Protein AF-A0A534U8S4-F1 (afdb_monomer_lite)

Sequence (317 aa):
MPSNIFTSRLIKSGLAASVFLLASGASFAQQVNLTAAQTSVTLPDGSTVPMWGYSCSAAAVAPAACAALNPNAPAGTWSPVVITVPAGALTISLQNSLPPSVPETSLVIVGQLGAGLGTTAHYVPSPTHATQFATWPIAGDSTGPTNSPPPQGNRVQSFATPVAVGAMGTLTWSNLKPGTYLIESGTHPSIQGPMGLYGILVVTTAPTSGTAGCAYPGATAGTCAVSYNAEIPLLLSEIDPVQNDAVSAAVNAAYFSETLVWSGQPGGCGNPSYVVSASTPACYPPAVNYTPLYYLVNGVAFNNKSSAISASYSLFA

pLDDT: mean 84.09, std 17.05, range [30.72, 98.31]

Secondary structure (DSSP, 8-state):
-----SHHHHHHHHHHHHHHHS-------EEEEEEEEEEEEE-TTS-EEEEEEEEE-S--BTT-EEEES-TTSPTTS---EEEEE-SEEEEEEEEEES-TTS-EE--EETT---TTTTTS-EEEPPP--PPEE-SS--SS-TT--EE-PPPPPPEEEESS--EETT-EEEEEEEEEPSEEEEEE-SBSHHHHHHHT-EEEEEESB--BTTB-EEEEE-SSTT-EEEEES------EEEE-HHHHHHHHHHHHSTT--TTSPP---TTSTT-TT---BTTB---PPPGGG----EEEETTEE--TT-GGGGTS--S--

Structure (mmCIF, N/CA/C/O backbone):
data_AF-A0A534U8S4-F1
#
_entry.id   AF-A0A534U8S4-F1
#
loop_
_atom_site.group_PDB
_atom_site.id
_atom_site.type_symbol
_atom_site.label_atom_id
_atom_site.label_alt_id
_atom_site.label_comp_id
_atom_site.label_asym_id
_atom_site.label_entity_id
_atom_site.label_seq_id
_atom_site.pdbx_PDB_ins_code
_atom_site.Cartn_x
_atom_site.Cartn_y
_atom_site.Cartn_z
_atom_site.occupancy
_atom_site.B_iso_or_equiv
_atom_site.auth_seq_id
_atom_site.auth_comp_id
_atom_site.auth_asym_id
_atom_site.auth_atom_id
_atom_site.pdbx_PDB_model_num
ATOM 1 N N . MET A 1 1 ? -69.921 27.484 33.774 1.00 34.66 1 MET A N 1
ATOM 2 C CA . MET A 1 1 ? -69.302 27.959 32.515 1.00 34.66 1 MET A CA 1
ATOM 3 C C . MET A 1 1 ? -67.800 27.721 32.612 1.00 34.66 1 MET A C 1
ATOM 5 O O . MET A 1 1 ? -67.271 27.891 33.705 1.00 34.66 1 MET A O 1
ATOM 9 N N . PRO A 1 2 ? -67.167 27.175 31.563 1.00 44.19 2 PRO A N 1
ATOM 10 C CA . PRO A 1 2 ? -66.041 26.254 31.688 1.00 44.19 2 PRO A CA 1
ATOM 11 C C . PRO A 1 2 ? -64.688 26.967 31.757 1.00 44.19 2 PRO A C 1
ATOM 13 O O . PRO A 1 2 ? -64.475 27.988 31.110 1.00 44.19 2 PRO A O 1
ATOM 16 N N . SER A 1 3 ? -63.774 26.406 32.550 1.00 42.47 3 SER A N 1
ATOM 17 C CA . SER A 1 3 ? -62.400 26.873 32.722 1.00 42.47 3 SER A CA 1
ATOM 18 C C . SER A 1 3 ? -61.463 26.283 31.658 1.00 42.47 3 SER A C 1
ATOM 20 O O . SER A 1 3 ? -61.454 25.085 31.372 1.00 42.47 3 SER A O 1
ATOM 22 N N . ASN A 1 4 ? -60.657 27.171 31.074 1.00 50.97 4 ASN A N 1
ATOM 23 C CA . ASN A 1 4 ? -59.650 26.944 30.036 1.00 50.97 4 ASN A CA 1
ATOM 24 C C . ASN A 1 4 ? -58.458 26.089 30.515 1.00 50.97 4 ASN A C 1
ATOM 26 O O . ASN A 1 4 ? -57.372 26.615 30.748 1.00 50.97 4 ASN A O 1
ATOM 30 N N . ILE A 1 5 ? -58.624 24.771 30.653 1.00 48.81 5 ILE A N 1
ATOM 31 C CA . ILE A 1 5 ? -57.520 23.878 31.074 1.00 48.81 5 ILE A CA 1
ATOM 32 C C . ILE A 1 5 ? -56.880 23.130 29.883 1.00 48.81 5 ILE A C 1
ATOM 34 O O . ILE A 1 5 ? -55.759 22.630 29.986 1.00 48.81 5 ILE A O 1
ATOM 38 N N . PHE A 1 6 ? -57.522 23.109 28.710 1.00 44.09 6 PHE A N 1
ATOM 39 C CA . PHE A 1 6 ? -57.057 22.296 27.576 1.00 44.09 6 PHE A CA 1
ATOM 40 C C . PHE A 1 6 ? -55.925 22.911 26.734 1.00 44.09 6 PHE A C 1
ATOM 42 O O . PHE A 1 6 ? -55.176 22.172 26.097 1.00 44.09 6 PHE A O 1
ATOM 49 N N . THR A 1 7 ? -55.710 24.227 26.772 1.00 44.88 7 THR A N 1
ATOM 50 C CA . THR A 1 7 ? -54.744 24.898 25.875 1.00 44.88 7 THR A CA 1
ATOM 51 C C . THR A 1 7 ? -53.289 24.842 26.367 1.00 44.88 7 THR A C 1
ATOM 53 O O . THR A 1 7 ? -52.359 25.000 25.584 1.00 44.88 7 THR A O 1
ATOM 56 N N . SER A 1 8 ? -53.061 24.566 27.657 1.00 43.06 8 SER A N 1
ATOM 57 C CA . SER A 1 8 ? -51.721 24.574 28.279 1.00 43.06 8 SER A CA 1
ATOM 58 C C . SER A 1 8 ? -50.930 23.271 28.070 1.00 43.06 8 SER A C 1
ATOM 60 O O . SER A 1 8 ? -49.697 23.279 28.029 1.00 43.06 8 SER A O 1
ATOM 62 N N . ARG A 1 9 ? -51.616 22.131 27.892 1.00 44.00 9 ARG A N 1
ATOM 63 C CA . ARG A 1 9 ? -50.949 20.819 27.779 1.00 44.00 9 ARG A CA 1
ATOM 64 C C . ARG A 1 9 ? -50.460 20.48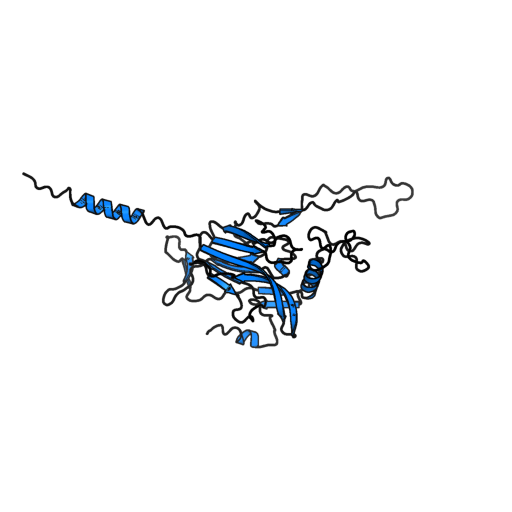7 26.368 1.00 44.00 9 ARG A C 1
ATOM 66 O O . ARG A 1 9 ? -49.459 19.784 26.248 1.00 44.00 9 ARG A O 1
ATOM 73 N N . LEU A 1 10 ? -51.095 21.030 25.328 1.00 46.34 10 LEU A N 1
ATOM 74 C CA . LEU A 1 10 ? -50.704 20.820 23.925 1.00 46.34 10 LEU A CA 1
ATOM 75 C C . LEU A 1 10 ? -49.425 21.583 23.538 1.00 46.34 10 LEU A C 1
ATOM 77 O O . LEU A 1 10 ? -48.619 21.082 22.763 1.00 46.34 10 LEU A O 1
ATOM 81 N N . ILE A 1 11 ? -49.170 22.746 24.148 1.00 49.22 11 ILE A N 1
ATOM 82 C CA . ILE A 1 11 ? -47.966 23.546 23.860 1.00 49.22 11 ILE A CA 1
ATOM 83 C C . ILE A 1 11 ? -46.709 22.905 24.478 1.00 49.22 11 ILE A C 1
ATOM 85 O O . ILE A 1 11 ? -45.642 22.918 23.870 1.00 49.22 11 ILE A O 1
ATOM 89 N N . LYS A 1 12 ? -46.831 22.264 25.651 1.00 42.25 12 LYS A N 1
ATOM 90 C CA . LYS A 1 12 ? -45.707 21.563 26.302 1.00 42.25 12 LYS A CA 1
ATOM 91 C C . LYS A 1 12 ? -45.374 20.207 25.671 1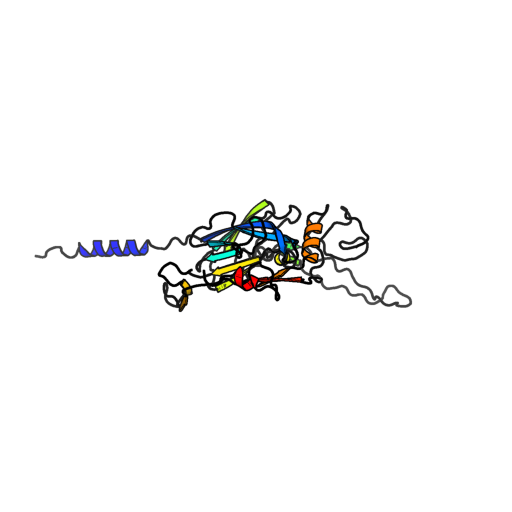.00 42.25 12 LYS A C 1
ATOM 93 O O . LYS A 1 12 ? -44.223 19.790 25.729 1.00 42.25 12 LYS A O 1
ATOM 98 N N . SER A 1 13 ? -46.350 19.535 25.060 1.00 46.06 13 SER A N 1
ATOM 99 C CA . SER A 1 13 ? -46.133 18.253 24.369 1.00 46.06 13 SER A CA 1
ATOM 100 C C . SER A 1 13 ? -45.643 18.431 22.926 1.00 46.06 13 SER A C 1
ATOM 102 O O . SER A 1 13 ? -44.865 17.606 22.457 1.00 46.06 13 SER A O 1
ATOM 104 N N . GLY A 1 14 ? -45.987 19.541 22.260 1.00 42.72 14 GLY A N 1
ATOM 105 C CA . GLY A 1 14 ? -45.413 19.900 20.959 1.00 42.72 14 GLY A CA 1
ATOM 106 C C . GLY A 1 14 ? -43.930 20.279 21.034 1.00 42.72 14 GLY A C 1
ATOM 107 O O . GLY A 1 14 ? -43.142 19.822 20.216 1.00 42.72 14 GLY A O 1
ATOM 108 N N . LEU A 1 15 ? -43.516 21.045 22.053 1.00 48.06 15 LEU A N 1
ATOM 109 C CA . LEU A 1 15 ? -42.124 21.505 22.168 1.00 48.06 15 LEU A CA 1
ATOM 110 C C . LEU A 1 15 ? -41.133 20.374 22.509 1.00 48.06 15 LEU A C 1
ATOM 112 O O . LEU A 1 15 ? -39.989 20.409 22.067 1.00 48.06 15 LEU A O 1
ATOM 116 N N . ALA A 1 16 ? -41.570 19.354 23.257 1.00 44.62 16 ALA A N 1
ATOM 117 C CA . ALA A 1 16 ? -40.737 18.196 23.592 1.00 44.62 16 ALA A CA 1
ATOM 118 C C . ALA A 1 16 ? -40.538 17.242 22.397 1.00 44.62 16 ALA A C 1
ATOM 120 O O . ALA A 1 16 ? -39.460 16.670 22.242 1.00 44.62 16 ALA A O 1
ATOM 121 N N . ALA A 1 17 ? -41.541 17.114 21.519 1.00 45.19 17 ALA A N 1
ATOM 122 C CA . ALA A 1 17 ? -41.434 16.323 20.293 1.00 45.19 17 ALA A CA 1
ATOM 123 C C . ALA A 1 17 ? -40.519 16.992 19.248 1.00 45.19 17 ALA A C 1
ATOM 125 O O . ALA A 1 17 ? -39.759 16.304 18.571 1.00 45.19 17 ALA A O 1
ATOM 126 N N . SER A 1 18 ? -40.512 18.328 19.171 1.00 45.03 18 SER A N 1
ATOM 127 C CA . SER A 1 18 ? -39.617 19.073 18.273 1.00 45.03 18 SER A CA 1
ATOM 128 C C . SER A 1 18 ? -38.144 18.957 18.674 1.00 45.03 18 SER A C 1
ATOM 130 O O . SER A 1 18 ? -37.284 18.858 17.805 1.00 45.03 18 SER A O 1
ATOM 132 N N . VAL A 1 19 ? -37.837 18.917 19.977 1.00 47.97 19 VAL A N 1
ATOM 133 C CA . VAL A 1 19 ? -36.453 18.771 20.468 1.00 47.97 19 VAL A CA 1
ATOM 134 C C . VAL A 1 19 ? -35.918 17.348 20.256 1.00 47.97 19 VAL A C 1
ATOM 136 O O . VAL A 1 19 ? -34.736 17.189 19.969 1.00 47.97 19 VAL A O 1
ATOM 139 N N . PHE A 1 20 ? -36.773 16.317 20.285 1.00 44.03 20 PHE A N 1
ATOM 140 C CA . PHE A 1 20 ? -36.364 14.945 19.941 1.00 44.03 20 PHE A CA 1
ATOM 141 C C . PHE A 1 20 ? -36.161 14.712 18.433 1.00 44.03 20 PHE A C 1
ATOM 143 O O . PHE A 1 20 ? -35.415 13.812 18.058 1.00 44.03 20 PHE A O 1
ATOM 150 N N . LEU A 1 21 ? -36.767 15.530 17.565 1.00 44.03 21 LEU A N 1
ATOM 151 C CA . LEU A 1 21 ? -36.583 15.475 16.105 1.00 44.03 21 LEU A CA 1
ATOM 152 C C . LEU A 1 21 ? -35.396 16.314 15.594 1.00 44.03 21 LEU A C 1
ATOM 154 O O . LEU A 1 21 ? -34.997 16.161 14.444 1.00 44.03 21 LEU A O 1
ATOM 158 N N . LEU A 1 22 ? -34.804 17.162 16.442 1.00 43.62 22 LEU A N 1
ATOM 159 C CA . LEU A 1 22 ? -33.606 17.961 16.133 1.00 43.62 22 LEU A CA 1
ATOM 160 C C . LEU A 1 22 ? -32.288 17.277 16.534 1.00 43.62 22 LEU A C 1
ATOM 162 O O . LEU A 1 22 ? -31.215 17.803 16.253 1.00 43.62 22 LEU A O 1
ATOM 166 N N . ALA A 1 23 ? -32.351 16.075 17.112 1.00 42.91 23 ALA A N 1
ATOM 167 C CA . ALA A 1 23 ? -31.210 15.169 17.233 1.00 42.91 23 ALA A CA 1
ATOM 168 C C . ALA A 1 23 ? -31.104 14.235 16.012 1.00 42.91 23 ALA A C 1
ATOM 170 O O . ALA A 1 23 ? -30.750 13.063 16.140 1.00 42.91 23 ALA A O 1
ATOM 171 N N . SER A 1 24 ? -31.410 14.739 14.810 1.00 42.06 24 SER A N 1
ATOM 172 C CA . SER A 1 24 ? -30.870 14.164 13.579 1.00 42.06 24 SER A CA 1
ATOM 173 C C . SER A 1 24 ? -29.352 14.253 13.701 1.00 42.06 24 SER A C 1
ATOM 175 O O . SER A 1 24 ? -28.779 15.327 13.512 1.00 42.06 24 SER A O 1
ATOM 177 N N . GLY A 1 25 ? -28.733 13.161 14.153 1.00 44.25 25 GLY A N 1
ATOM 178 C CA . GLY A 1 25 ? -27.310 13.100 14.433 1.00 44.25 25 GLY A CA 1
ATOM 179 C C . GLY A 1 25 ? -26.542 13.669 13.254 1.00 44.25 25 GLY A C 1
ATOM 180 O O . GLY A 1 25 ? -26.650 13.163 12.138 1.00 44.25 25 GLY A O 1
ATOM 181 N N . ALA A 1 26 ? -25.790 14.741 13.494 1.00 40.34 26 ALA A N 1
ATOM 182 C CA . ALA A 1 26 ? -24.726 15.110 12.588 1.00 40.34 26 ALA A CA 1
ATOM 183 C C . ALA A 1 26 ? -23.810 13.884 12.509 1.00 40.34 26 ALA A C 1
ATOM 185 O O . ALA A 1 26 ? -23.104 13.567 13.467 1.00 40.34 26 ALA A O 1
ATOM 186 N N . SER A 1 27 ? -23.883 13.135 11.409 1.00 44.62 27 SER A N 1
ATOM 187 C CA . SER A 1 27 ? -22.895 12.112 11.112 1.00 44.62 27 SER A CA 1
ATOM 188 C C . SER A 1 27 ? -21.608 12.858 10.791 1.00 44.62 27 SER A C 1
ATOM 190 O O . SER A 1 27 ? -21.366 13.237 9.644 1.00 44.62 27 SER A O 1
ATOM 192 N N . PHE A 1 28 ? -20.805 13.152 11.809 1.00 52.12 28 PHE A N 1
ATOM 193 C CA . PHE A 1 28 ? -19.426 13.534 11.570 1.00 52.12 28 PHE A CA 1
ATOM 194 C C . PHE A 1 28 ? -18.774 12.337 10.883 1.00 52.12 28 PHE A C 1
ATOM 196 O O . PHE A 1 28 ? -18.699 11.252 11.459 1.00 52.12 28 PHE A O 1
ATOM 203 N N . ALA A 1 29 ? -18.394 12.505 9.616 1.00 63.88 29 ALA A N 1
ATOM 204 C CA . ALA A 1 29 ? -17.585 11.513 8.933 1.00 63.88 29 ALA A CA 1
ATOM 205 C C . ALA A 1 29 ? -16.290 11.377 9.735 1.00 63.88 29 ALA A C 1
ATOM 207 O O . ALA A 1 29 ? -15.546 12.348 9.885 1.00 63.88 29 ALA A O 1
ATOM 208 N N . GLN A 1 30 ? -16.065 10.199 10.308 1.00 89.25 30 GLN A N 1
ATOM 209 C CA . GLN A 1 30 ? -14.836 9.923 11.036 1.00 89.25 30 GLN A CA 1
ATOM 210 C C . GLN A 1 30 ? -13.661 10.027 10.057 1.00 89.25 30 GLN A C 1
ATOM 212 O O . GLN A 1 30 ? -13.785 9.628 8.892 1.00 89.25 30 GLN A O 1
ATOM 217 N N . GLN A 1 31 ? -12.550 10.612 10.501 1.00 92.00 31 GLN A N 1
ATOM 218 C CA . GLN A 1 31 ? -11.446 10.957 9.611 1.00 92.00 31 GLN A CA 1
ATOM 219 C C . GLN A 1 31 ? -10.110 10.453 10.138 1.00 92.00 31 GLN A C 1
ATOM 221 O O . GLN A 1 31 ? -9.792 10.611 11.317 1.00 92.00 31 GLN A O 1
ATOM 226 N N . VAL A 1 32 ? -9.310 9.893 9.236 1.00 95.00 32 VAL A N 1
ATOM 227 C CA . VAL A 1 32 ? -7.927 9.486 9.492 1.00 95.00 32 VAL A CA 1
ATOM 228 C C . VAL A 1 32 ? -7.013 10.156 8.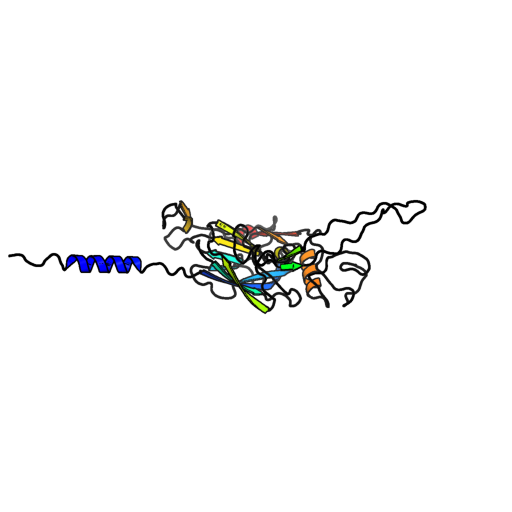477 1.00 95.00 32 VAL A C 1
ATOM 230 O O . VAL A 1 32 ? -7.355 10.245 7.301 1.00 95.00 32 VAL A O 1
ATOM 233 N N . ASN A 1 33 ? -5.838 10.597 8.919 1.00 95.56 33 ASN A N 1
ATOM 234 C CA . ASN A 1 33 ? -4.789 11.085 8.033 1.00 95.56 33 ASN A CA 1
ATOM 235 C C . ASN A 1 33 ? -3.683 10.031 7.954 1.00 95.56 33 ASN A C 1
ATOM 237 O O . ASN A 1 33 ? -3.104 9.660 8.977 1.00 95.56 33 ASN A O 1
ATOM 241 N N . LEU A 1 34 ? -3.415 9.548 6.743 1.00 96.88 34 LEU A N 1
ATOM 242 C CA . LEU A 1 34 ? -2.348 8.602 6.446 1.00 96.88 34 LEU A CA 1
ATOM 243 C C . LEU A 1 34 ? -1.299 9.269 5.568 1.00 96.88 34 LEU A C 1
ATOM 245 O O . LEU A 1 34 ? -1.633 9.989 4.633 1.00 96.88 34 LEU A O 1
ATOM 249 N N . THR A 1 35 ? -0.036 8.962 5.818 1.00 97.19 35 THR A N 1
ATOM 250 C CA . THR A 1 35 ? 1.065 9.304 4.918 1.00 97.19 35 THR A CA 1
ATOM 251 C C . THR A 1 35 ? 1.711 8.023 4.416 1.00 97.19 35 THR A C 1
ATOM 253 O O . THR A 1 35 ? 2.182 7.227 5.227 1.00 97.19 35 THR A O 1
ATOM 256 N N . ALA A 1 36 ? 1.740 7.835 3.096 1.00 98.00 36 ALA A N 1
ATOM 257 C CA . ALA A 1 36 ? 2.529 6.800 2.434 1.00 98.00 36 ALA A CA 1
ATOM 258 C C . ALA A 1 36 ? 3.943 7.332 2.180 1.00 98.00 36 ALA A C 1
ATOM 260 O O . ALA A 1 36 ? 4.095 8.356 1.518 1.00 98.00 36 ALA A O 1
ATOM 261 N N . ALA A 1 37 ? 4.971 6.671 2.702 1.00 97.44 37 ALA A N 1
ATOM 262 C CA . ALA A 1 37 ? 6.356 7.118 2.554 1.00 97.44 37 ALA A CA 1
ATOM 263 C C . ALA A 1 37 ? 7.335 5.941 2.502 1.00 97.44 37 ALA A C 1
ATOM 265 O O . ALA A 1 37 ? 7.002 4.822 2.898 1.00 97.44 37 ALA A O 1
ATOM 266 N N . GLN A 1 38 ? 8.562 6.208 2.048 1.00 97.00 38 GLN A N 1
ATOM 267 C CA . GLN A 1 38 ? 9.668 5.267 2.215 1.00 97.00 38 GLN A CA 1
ATOM 268 C C . GLN A 1 38 ? 10.028 5.106 3.691 1.00 97.00 38 GLN A C 1
ATOM 270 O O . GLN A 1 38 ? 9.995 6.052 4.475 1.00 97.00 38 GLN A O 1
ATOM 275 N N . THR A 1 39 ? 10.412 3.894 4.053 1.00 96.50 39 THR A N 1
ATOM 276 C CA . THR A 1 39 ? 10.877 3.507 5.378 1.00 96.50 39 THR A CA 1
ATOM 277 C C . THR A 1 39 ? 11.745 2.250 5.234 1.00 96.50 39 THR A C 1
ATOM 279 O O . THR A 1 39 ? 12.169 1.877 4.139 1.00 96.50 39 THR A O 1
ATOM 282 N N . SER A 1 40 ? 12.077 1.605 6.340 1.00 96.31 40 SER A N 1
ATOM 283 C CA . SER A 1 40 ? 12.813 0.350 6.348 1.00 96.31 40 SER A CA 1
ATOM 284 C C . SER A 1 40 ? 12.462 -0.453 7.589 1.00 96.31 40 SER A C 1
ATOM 286 O O . SER A 1 40 ? 11.985 0.096 8.586 1.00 96.31 40 SER A O 1
ATOM 288 N N . VAL A 1 41 ? 12.704 -1.755 7.527 1.00 94.75 41 VAL A N 1
ATOM 289 C CA . VAL A 1 41 ? 12.585 -2.653 8.675 1.00 94.75 41 VAL A CA 1
ATOM 290 C C . VAL A 1 41 ? 13.904 -3.376 8.883 1.00 94.75 41 VAL A C 1
ATOM 292 O O . VAL A 1 41 ? 14.525 -3.827 7.923 1.00 94.75 41 VAL A O 1
ATOM 295 N N . THR A 1 42 ? 14.330 -3.486 10.138 1.00 92.62 42 THR A N 1
ATOM 296 C CA . THR A 1 42 ? 15.451 -4.352 10.509 1.00 92.62 42 THR A CA 1
ATOM 297 C C . THR A 1 42 ? 14.911 -5.712 10.912 1.00 92.62 42 THR A C 1
ATOM 299 O O . THR A 1 42 ? 14.022 -5.817 11.759 1.00 92.62 42 THR A O 1
ATOM 302 N N . LEU A 1 43 ? 15.447 -6.751 10.291 1.00 89.56 43 LEU A N 1
ATOM 303 C CA . LEU A 1 43 ? 15.013 -8.126 10.456 1.00 89.56 43 LEU A CA 1
ATOM 304 C C . LEU A 1 43 ? 15.862 -8.845 11.516 1.00 89.56 43 LEU A C 1
ATOM 306 O O . LEU A 1 43 ? 16.902 -8.333 11.935 1.00 89.56 43 LEU A O 1
ATOM 310 N N . PRO A 1 44 ? 15.431 -10.023 12.007 1.00 86.69 44 PRO A N 1
ATOM 311 C CA . PRO A 1 44 ? 16.083 -10.691 13.138 1.00 86.69 44 PRO A CA 1
ATOM 312 C C . PRO A 1 44 ? 17.539 -11.104 12.900 1.00 86.69 44 PRO A C 1
ATOM 314 O O . PRO A 1 44 ? 18.265 -11.347 13.859 1.00 86.69 44 PRO A O 1
ATOM 317 N N . ASP A 1 45 ? 17.960 -11.211 11.642 1.00 86.88 45 ASP A N 1
ATOM 318 C CA . ASP A 1 45 ? 19.345 -11.485 11.248 1.00 86.88 45 ASP A CA 1
ATOM 319 C C . ASP A 1 45 ? 20.223 -10.221 11.190 1.00 86.88 45 ASP A C 1
ATOM 321 O O . ASP A 1 45 ? 21.411 -10.308 10.887 1.00 86.88 45 ASP A O 1
ATOM 325 N N . GLY A 1 46 ? 19.656 -9.052 11.505 1.00 88.38 46 GLY A N 1
ATOM 326 C CA . GLY A 1 46 ? 20.325 -7.756 11.460 1.00 88.38 46 GLY A CA 1
ATOM 327 C C . GLY A 1 46 ? 20.322 -7.094 10.082 1.00 88.38 46 GLY A C 1
ATOM 328 O O . GLY A 1 46 ? 20.828 -5.978 9.967 1.00 88.38 46 GLY A O 1
ATOM 329 N N . SER A 1 47 ? 19.757 -7.729 9.050 1.00 90.69 47 SER A N 1
ATOM 330 C CA . SER A 1 47 ? 19.590 -7.092 7.742 1.00 90.69 47 SER A CA 1
ATOM 331 C C . SER A 1 47 ? 18.534 -5.984 7.806 1.00 90.69 47 SER A C 1
ATOM 333 O O . SER A 1 47 ? 17.566 -6.068 8.564 1.00 90.69 47 SER A O 1
ATOM 335 N N . THR A 1 48 ? 18.718 -4.927 7.017 1.00 95.25 48 THR A N 1
ATOM 336 C CA . THR A 1 48 ? 17.734 -3.849 6.864 1.00 95.25 48 THR A CA 1
ATOM 337 C C . THR A 1 48 ? 17.164 -3.910 5.460 1.00 95.25 48 THR A C 1
ATOM 339 O O . THR A 1 48 ? 17.917 -3.849 4.494 1.00 95.25 48 THR A O 1
ATOM 342 N N . VAL A 1 49 ? 15.840 -3.997 5.360 1.00 97.12 49 VAL A N 1
ATOM 343 C CA . VAL A 1 49 ? 15.123 -4.078 4.085 1.00 97.12 49 VAL A CA 1
ATOM 344 C C . VAL A 1 49 ? 14.378 -2.768 3.831 1.00 97.12 49 VAL A C 1
ATOM 346 O O . VAL A 1 49 ? 13.662 -2.298 4.726 1.00 97.12 49 VAL A O 1
ATOM 349 N N . PRO A 1 50 ? 14.521 -2.155 2.642 1.00 97.69 50 PRO A N 1
ATOM 350 C CA . PRO A 1 50 ? 13.756 -0.980 2.263 1.00 97.69 50 PRO A CA 1
ATOM 351 C C . PRO A 1 50 ? 12.282 -1.343 2.084 1.00 97.69 50 PRO A C 1
ATOM 353 O O . PRO A 1 50 ? 11.913 -2.274 1.370 1.00 97.69 50 PRO A O 1
ATOM 356 N N . MET A 1 51 ? 11.425 -0.560 2.720 1.00 97.69 51 MET A N 1
ATOM 357 C CA . MET A 1 51 ? 9.980 -0.740 2.704 1.00 97.69 51 MET A CA 1
ATOM 358 C C . MET A 1 51 ? 9.318 0.593 2.366 1.00 97.69 51 MET A C 1
ATOM 360 O O . MET A 1 51 ? 9.915 1.661 2.481 1.00 97.69 51 MET A O 1
ATOM 364 N N . TRP A 1 52 ? 8.057 0.553 1.984 1.00 98.06 52 TRP A N 1
ATOM 365 C CA . TRP A 1 52 ? 7.139 1.679 2.014 1.00 98.06 52 TRP A CA 1
ATOM 366 C C . TRP A 1 52 ? 6.107 1.398 3.096 1.00 98.06 52 TRP A C 1
ATOM 368 O O . TRP A 1 52 ? 5.766 0.248 3.350 1.00 98.06 52 TRP A O 1
ATOM 378 N N . GLY A 1 53 ? 5.627 2.431 3.772 1.00 96.69 53 GLY A N 1
ATOM 379 C CA . GLY A 1 53 ? 4.703 2.260 4.884 1.00 96.69 53 GLY A CA 1
ATOM 380 C C . GLY A 1 53 ? 3.671 3.364 4.939 1.00 96.69 53 GLY A C 1
ATOM 381 O O . GLY A 1 53 ? 3.937 4.503 4.548 1.00 96.69 53 GLY A O 1
ATOM 382 N N . TYR A 1 54 ? 2.500 3.012 5.460 1.00 97.44 54 TYR A N 1
ATOM 383 C CA . TYR A 1 54 ? 1.548 3.994 5.949 1.00 97.44 54 TYR A CA 1
ATOM 384 C C . TYR A 1 54 ? 1.942 4.422 7.363 1.00 97.44 54 TYR A C 1
ATOM 386 O O . TYR A 1 54 ? 2.382 3.616 8.176 1.00 97.44 54 TYR A O 1
ATOM 394 N N . SER A 1 55 ? 1.759 5.699 7.669 1.00 95.12 55 SER A N 1
ATOM 395 C CA . SER A 1 55 ? 1.916 6.244 9.017 1.00 95.12 55 SER A CA 1
ATOM 396 C C . SER A 1 55 ? 0.755 7.178 9.338 1.00 95.12 55 SER A C 1
ATOM 398 O O . SER A 1 55 ? 0.275 7.902 8.465 1.00 95.12 55 SER A O 1
ATOM 400 N N . CYS A 1 56 ? 0.289 7.159 10.585 1.00 93.12 56 CYS A N 1
ATOM 401 C CA . CYS A 1 56 ? -0.746 8.076 11.056 1.00 93.12 56 CYS A CA 1
ATOM 402 C C . CYS A 1 56 ? -0.099 9.448 11.312 1.00 93.12 56 CYS A C 1
ATOM 404 O O . CYS A 1 56 ? 0.695 9.590 12.240 1.00 93.12 56 CYS A O 1
ATOM 406 N N . SER A 1 57 ? -0.388 10.447 10.475 1.00 79.06 57 SER A N 1
ATOM 407 C CA . SER A 1 57 ? 0.358 11.719 10.450 1.00 79.06 57 SER A CA 1
ATOM 408 C C . SER A 1 57 ? -0.261 12.854 11.276 1.00 79.06 57 SER A C 1
ATOM 410 O O . SER A 1 57 ? 0.409 13.844 11.561 1.00 79.06 57 SER A O 1
ATOM 412 N N . ALA A 1 58 ? -1.512 12.706 11.714 1.00 73.62 58 ALA A N 1
ATOM 413 C CA . ALA A 1 58 ? -2.167 13.577 12.690 1.00 73.62 58 ALA A CA 1
ATOM 414 C C . ALA A 1 58 ? -3.151 12.763 13.544 1.00 73.62 58 ALA A C 1
ATOM 416 O O . ALA A 1 58 ? -3.521 11.649 13.165 1.00 73.62 58 ALA A O 1
ATOM 417 N N . ALA A 1 59 ? -3.593 13.317 14.679 1.00 75.38 59 ALA A N 1
ATOM 418 C CA . ALA A 1 59 ? -4.609 12.672 15.508 1.00 75.38 59 ALA A CA 1
ATOM 419 C C . ALA A 1 59 ? -5.880 12.416 14.681 1.00 75.38 59 ALA A C 1
ATOM 421 O O . ALA A 1 59 ? -6.406 13.330 14.042 1.00 75.38 59 ALA A O 1
ATOM 422 N N . ALA A 1 60 ? -6.350 11.169 14.683 1.00 82.88 60 ALA A N 1
ATOM 423 C CA . ALA A 1 60 ? -7.605 10.804 14.044 1.00 82.88 60 ALA A CA 1
ATOM 424 C C . ALA A 1 60 ? -8.775 11.562 14.695 1.00 82.88 60 ALA A C 1
ATOM 426 O O . ALA A 1 60 ? -8.763 11.858 15.893 1.00 82.88 60 ALA A O 1
ATOM 427 N N . VAL A 1 61 ? -9.790 11.885 13.896 1.00 82.31 61 VAL A N 1
ATOM 428 C CA . VAL A 1 61 ? -11.005 12.533 14.393 1.00 82.31 61 VAL A CA 1
ATOM 429 C C . VAL A 1 61 ? -11.906 11.455 14.980 1.00 82.31 61 VAL A C 1
ATOM 431 O O . VAL A 1 61 ? -12.389 10.579 14.258 1.00 82.31 61 VAL A O 1
ATOM 434 N N . ALA A 1 62 ? -12.133 11.534 16.294 1.00 79.81 62 ALA A N 1
ATOM 435 C CA . ALA A 1 62 ? -12.996 10.609 17.017 1.00 79.81 62 ALA A CA 1
ATOM 436 C C . ALA A 1 62 ? -14.369 10.478 16.319 1.00 79.81 62 ALA A C 1
ATOM 438 O O . ALA A 1 62 ? -14.928 11.485 15.876 1.00 79.81 62 ALA A O 1
ATOM 439 N N . PRO A 1 63 ? -14.931 9.262 16.220 1.00 85.75 63 PRO A N 1
ATOM 440 C CA . PRO A 1 63 ? -14.526 8.037 16.918 1.00 85.75 63 PRO A CA 1
ATOM 441 C C . PRO A 1 63 ? -13.421 7.211 16.230 1.00 85.75 63 PRO A C 1
ATOM 443 O O . PRO A 1 63 ? -13.122 6.122 16.712 1.00 85.75 63 PRO A O 1
ATOM 446 N N . ALA A 1 64 ? -12.814 7.686 15.135 1.00 91.06 64 ALA A N 1
ATOM 447 C CA . ALA A 1 64 ? -11.714 6.963 14.502 1.00 91.06 64 ALA A CA 1
ATOM 448 C C . ALA A 1 64 ? -10.447 6.974 15.367 1.00 91.06 64 ALA A C 1
ATOM 450 O O . ALA A 1 64 ? -10.088 7.992 15.958 1.00 91.06 64 ALA A O 1
ATOM 451 N N . ALA A 1 65 ? -9.734 5.852 15.364 1.00 92.00 65 ALA A N 1
ATOM 452 C CA . ALA A 1 65 ? -8.389 5.708 15.896 1.00 92.00 65 ALA A CA 1
ATOM 453 C C . ALA A 1 65 ? -7.450 5.199 14.795 1.00 92.00 65 ALA A C 1
ATOM 455 O O . ALA A 1 65 ? -7.856 4.413 13.942 1.00 92.00 65 ALA A O 1
ATOM 456 N N . CYS A 1 66 ? -6.197 5.646 14.822 1.00 93.81 66 CYS A N 1
ATOM 457 C CA . CYS A 1 66 ? -5.137 5.196 13.924 1.00 93.81 66 CYS A CA 1
ATOM 458 C C . CYS A 1 66 ? -3.853 5.057 14.737 1.00 93.81 66 CYS A C 1
ATOM 460 O O . CYS A 1 66 ? -3.476 5.992 15.446 1.00 93.81 66 CYS A O 1
ATOM 462 N N . ALA A 1 67 ? -3.191 3.909 14.637 1.00 93.12 67 ALA A N 1
ATOM 463 C CA . ALA A 1 67 ? -1.915 3.657 15.292 1.00 93.12 67 ALA A CA 1
ATOM 464 C C . ALA A 1 67 ? -1.035 2.719 14.455 1.00 93.12 67 ALA A C 1
ATOM 466 O O . ALA A 1 67 ? -1.508 2.063 13.525 1.00 93.12 67 ALA A O 1
ATOM 467 N N . ALA A 1 68 ? 0.247 2.628 14.810 1.00 93.56 68 ALA A N 1
ATOM 468 C CA . ALA A 1 68 ? 1.082 1.517 14.368 1.00 93.56 68 ALA A CA 1
ATOM 469 C C . ALA A 1 68 ? 0.548 0.212 14.976 1.00 93.56 68 ALA A C 1
ATOM 471 O O . ALA A 1 68 ? 0.228 0.157 16.164 1.00 93.56 68 ALA A O 1
ATOM 472 N N . LEU A 1 69 ? 0.460 -0.837 14.164 1.00 93.94 69 LEU A N 1
ATOM 473 C CA . LEU A 1 69 ? 0.007 -2.155 14.593 1.00 93.94 69 LEU A CA 1
ATOM 474 C C . LEU A 1 69 ? 1.039 -2.828 15.513 1.00 93.94 69 LEU A C 1
ATOM 476 O O . LEU A 1 69 ? 0.658 -3.561 16.423 1.00 93.94 69 LEU A O 1
ATOM 480 N N . ASN A 1 70 ? 2.331 -2.548 15.311 1.00 92.50 70 ASN A N 1
ATOM 481 C CA . ASN A 1 70 ? 3.379 -2.863 16.277 1.00 92.50 70 ASN A CA 1
ATOM 482 C C . ASN A 1 70 ? 3.742 -1.601 17.079 1.00 92.50 70 ASN A C 1
ATOM 484 O O . ASN A 1 70 ? 4.561 -0.805 16.613 1.00 92.50 70 ASN A O 1
ATOM 488 N N . PRO A 1 71 ? 3.203 -1.420 18.297 1.00 88.69 71 PRO A N 1
ATOM 489 C CA . PRO A 1 71 ? 3.532 -0.266 19.134 1.00 88.69 71 PRO A CA 1
ATOM 490 C C . PRO A 1 71 ? 4.984 -0.284 19.636 1.00 88.69 71 PRO A C 1
ATOM 492 O O . PRO A 1 71 ? 5.488 0.744 20.078 1.00 88.69 71 PRO A O 1
ATOM 495 N N . ASN A 1 72 ? 5.663 -1.435 19.559 1.00 89.12 72 ASN A N 1
ATOM 496 C CA . ASN A 1 72 ? 7.059 -1.598 19.960 1.00 89.12 72 ASN A CA 1
ATOM 497 C C . ASN A 1 72 ? 8.042 -1.377 18.798 1.00 89.12 72 ASN A C 1
ATOM 499 O O . ASN A 1 72 ? 9.252 -1.510 18.994 1.00 89.12 72 ASN A O 1
ATOM 503 N N . ALA A 1 73 ? 7.554 -1.082 17.587 1.00 86.88 73 ALA A N 1
ATOM 504 C CA . ALA A 1 73 ? 8.422 -0.744 16.467 1.00 86.88 73 ALA A CA 1
ATOM 505 C C . ALA A 1 73 ? 9.194 0.551 16.791 1.00 86.88 73 ALA A C 1
ATOM 507 O O . ALA A 1 73 ? 8.576 1.541 17.195 1.00 86.88 73 ALA A O 1
ATOM 508 N N . PRO A 1 74 ? 10.530 0.583 16.626 1.00 86.12 74 PRO A N 1
ATOM 509 C CA . PRO A 1 74 ? 11.296 1.807 16.821 1.00 86.12 74 PRO A CA 1
ATOM 510 C C . PRO A 1 74 ? 10.759 2.957 15.960 1.00 86.12 74 PRO A C 1
ATOM 512 O O . PRO A 1 74 ? 10.351 2.757 14.813 1.00 86.12 74 PRO A O 1
ATOM 515 N N . ALA A 1 75 ? 10.783 4.179 16.492 1.00 83.50 75 ALA A N 1
ATOM 516 C CA . ALA A 1 75 ? 10.317 5.351 15.758 1.00 83.50 75 ALA A CA 1
ATOM 517 C C . ALA A 1 75 ? 11.054 5.491 14.412 1.00 83.50 75 ALA A C 1
ATOM 519 O O . ALA A 1 75 ? 12.279 5.407 14.353 1.00 83.50 75 ALA A O 1
ATOM 520 N N . GLY A 1 76 ? 10.298 5.701 13.331 1.00 81.88 76 GLY A N 1
ATOM 521 C CA . GLY A 1 76 ? 10.841 5.811 11.972 1.00 81.88 76 GLY A CA 1
ATOM 522 C C . GLY A 1 76 ? 11.097 4.476 11.261 1.00 81.88 76 GLY A C 1
ATOM 523 O O . GLY A 1 76 ? 11.461 4.489 10.086 1.00 81.88 76 GLY A O 1
ATOM 524 N N . THR A 1 77 ? 10.871 3.339 11.925 1.00 91.25 77 THR A N 1
ATOM 525 C CA . THR A 1 77 ? 10.892 2.017 11.279 1.00 91.25 77 THR A CA 1
ATOM 526 C C . THR A 1 77 ? 9.508 1.615 10.789 1.00 91.25 77 THR A C 1
ATOM 528 O O . THR A 1 77 ? 8.484 2.129 11.246 1.00 91.25 77 THR A O 1
ATOM 531 N N . TRP A 1 78 ? 9.483 0.708 9.822 1.00 96.38 78 TRP A N 1
ATOM 532 C CA . TRP A 1 78 ? 8.254 0.238 9.214 1.00 96.38 78 TRP A CA 1
ATOM 533 C C . TRP A 1 78 ? 7.419 -0.584 10.206 1.00 96.38 78 TRP A C 1
ATOM 535 O O . TRP A 1 78 ? 7.915 -1.484 10.885 1.00 96.38 78 TRP A O 1
ATOM 545 N N . SER A 1 79 ? 6.123 -0.290 10.243 1.00 95.44 79 SER A N 1
ATOM 546 C CA . SER A 1 79 ? 5.092 -1.096 10.887 1.00 95.44 79 SER A CA 1
ATOM 547 C C . SER A 1 79 ? 3.795 -0.934 10.089 1.00 95.44 79 SER A C 1
ATOM 549 O O . SER A 1 79 ? 3.508 0.184 9.649 1.00 95.44 79 SER A O 1
ATOM 551 N N . PRO A 1 80 ? 2.990 -1.997 9.907 1.00 96.75 80 PRO A N 1
ATOM 552 C CA . PRO A 1 80 ? 1.642 -1.847 9.376 1.00 96.75 80 PRO A CA 1
ATOM 553 C C . PRO A 1 80 ? 0.825 -0.915 10.272 1.00 96.75 80 PRO A C 1
ATOM 555 O O . PRO A 1 80 ? 1.077 -0.820 11.472 1.00 96.75 80 PRO A O 1
ATOM 558 N N . VAL A 1 81 ? -0.198 -0.269 9.725 1.00 96.50 81 VAL A N 1
ATOM 559 C CA . VAL A 1 81 ? -1.133 0.532 10.530 1.00 96.50 81 VAL A CA 1
ATOM 560 C C . VAL A 1 81 ? -2.358 -0.283 10.932 1.00 96.50 81 VAL A C 1
ATOM 562 O O . VAL A 1 81 ? -2.773 -1.201 10.223 1.00 96.50 81 VAL A O 1
ATOM 565 N N . VAL A 1 82 ? -2.963 0.094 12.054 1.00 95.75 82 VAL A N 1
ATOM 566 C CA . VAL A 1 82 ? -4.314 -0.306 12.448 1.00 95.75 82 VAL A CA 1
ATOM 567 C C . VAL A 1 82 ? -5.192 0.929 12.526 1.00 95.75 82 VAL A C 1
ATOM 569 O O . VAL A 1 82 ? -4.861 1.902 13.206 1.00 95.75 82 VAL A O 1
ATOM 572 N N . ILE A 1 83 ? -6.317 0.881 11.820 1.00 95.44 83 ILE A N 1
ATOM 573 C CA . ILE A 1 83 ? -7.383 1.871 11.921 1.00 95.44 83 ILE A CA 1
ATOM 574 C C . ILE A 1 83 ? -8.577 1.198 12.585 1.00 95.44 83 ILE A C 1
ATOM 576 O O . ILE A 1 83 ? -9.051 0.182 12.084 1.00 95.44 83 ILE A O 1
ATOM 580 N N . THR A 1 84 ? -9.085 1.770 13.673 1.00 93.56 84 THR A N 1
ATOM 581 C CA . THR A 1 84 ? -10.296 1.283 14.349 1.00 93.56 84 THR A CA 1
ATOM 582 C C . THR A 1 84 ? -11.380 2.339 14.265 1.00 93.56 84 THR A C 1
ATOM 584 O O . THR A 1 84 ? -11.155 3.500 14.608 1.00 93.56 84 THR A O 1
ATOM 587 N N . VAL A 1 85 ? -12.554 1.947 13.782 1.00 93.19 85 VAL A N 1
ATOM 588 C CA . VAL A 1 85 ? -13.678 2.847 13.524 1.00 93.19 85 VAL A CA 1
ATOM 589 C C . VAL A 1 85 ? -15.010 2.150 13.782 1.00 93.19 85 VAL A C 1
ATOM 591 O O . VAL A 1 85 ? -15.138 0.975 13.461 1.00 93.19 85 VAL A O 1
ATOM 594 N N . PRO A 1 86 ? -16.057 2.833 14.266 1.00 90.00 86 PRO A N 1
ATOM 595 C CA . PRO A 1 86 ? -17.412 2.309 14.156 1.00 90.00 86 PRO A CA 1
ATOM 596 C C . PRO A 1 86 ? -17.887 2.225 12.697 1.00 90.00 86 PRO A C 1
ATOM 598 O O . PRO A 1 86 ? -17.367 2.882 11.788 1.00 90.00 86 PRO A O 1
ATOM 601 N N . ALA A 1 87 ? -18.928 1.417 12.481 1.00 88.38 87 ALA A N 1
ATOM 602 C CA . ALA A 1 87 ? -19.624 1.345 11.201 1.00 88.38 87 ALA A CA 1
ATOM 603 C C . ALA A 1 87 ? -20.228 2.704 10.814 1.00 88.38 87 ALA A C 1
ATOM 605 O O . ALA A 1 87 ? -20.711 3.452 11.666 1.00 88.38 87 ALA A O 1
ATOM 606 N N . GLY A 1 88 ? -20.223 3.004 9.517 1.00 88.00 88 GLY A N 1
ATOM 607 C CA . GLY A 1 88 ? -20.661 4.291 8.980 1.00 88.00 88 GLY A CA 1
ATOM 608 C C . GLY A 1 88 ? -19.698 4.838 7.933 1.00 88.00 88 GLY A C 1
ATOM 609 O O . GLY A 1 88 ? -18.972 4.080 7.286 1.00 88.00 88 GLY A O 1
ATOM 610 N N . ALA A 1 89 ? -19.711 6.156 7.744 1.00 92.06 89 ALA A N 1
ATOM 611 C CA . ALA A 1 89 ? -18.829 6.813 6.791 1.00 92.06 89 ALA A CA 1
ATOM 612 C C . ALA A 1 89 ? -17.407 6.953 7.351 1.00 92.06 89 ALA A C 1
ATOM 614 O O . ALA A 1 89 ? -17.241 7.324 8.510 1.00 92.06 89 ALA A O 1
ATOM 615 N N . LEU A 1 90 ? -16.394 6.706 6.523 1.00 94.56 90 LEU A N 1
ATOM 616 C CA . LEU A 1 90 ? -14.980 6.950 6.808 1.00 94.56 90 LEU A CA 1
ATOM 617 C C . LEU A 1 90 ? -14.378 7.803 5.698 1.00 94.56 90 LEU A C 1
ATOM 619 O O . LEU A 1 90 ? -14.536 7.497 4.515 1.00 94.56 90 LEU A O 1
ATOM 623 N N . THR A 1 91 ? -13.635 8.826 6.099 1.00 95.00 91 THR A N 1
ATOM 624 C CA . THR A 1 91 ? -12.779 9.601 5.211 1.00 95.00 91 THR A CA 1
ATOM 625 C C . THR A 1 91 ? -11.319 9.376 5.586 1.00 95.00 91 THR A C 1
ATOM 627 O O . THR A 1 91 ? -10.928 9.565 6.734 1.00 95.00 91 THR A O 1
ATOM 630 N N . ILE A 1 92 ? -10.489 9.001 4.619 1.00 96.19 92 ILE A N 1
ATOM 631 C CA . ILE A 1 92 ? -9.038 8.937 4.784 1.00 96.19 92 ILE A CA 1
ATOM 632 C C . ILE A 1 92 ? -8.419 10.049 3.946 1.00 96.19 92 ILE A C 1
ATOM 634 O O . ILE A 1 92 ? -8.614 10.093 2.733 1.00 96.19 92 ILE A O 1
ATOM 638 N N . SER A 1 93 ? -7.673 10.946 4.587 1.00 96.12 93 SER A N 1
ATOM 639 C CA . SER A 1 93 ? -6.786 11.873 3.891 1.00 96.12 93 SER A CA 1
ATOM 640 C C . SER A 1 93 ? -5.444 11.182 3.683 1.00 96.12 93 SER A C 1
ATOM 642 O O . SER A 1 93 ? -4.700 10.975 4.641 1.00 96.12 93 SER A O 1
ATOM 644 N N . LEU A 1 94 ? -5.160 10.764 2.454 1.00 97.44 94 LEU A N 1
ATOM 645 C CA . LEU A 1 94 ? -3.920 10.092 2.091 1.00 97.44 94 LEU A CA 1
ATOM 646 C C . LEU A 1 94 ? -2.940 11.115 1.520 1.00 97.44 94 LEU A C 1
ATOM 648 O O . LEU A 1 94 ? -3.188 11.684 0.464 1.00 97.44 94 LEU A O 1
ATOM 652 N N . GLN A 1 95 ? -1.820 11.336 2.196 1.00 97.62 95 GLN A N 1
ATOM 653 C CA . GLN A 1 95 ? -0.672 12.057 1.660 1.00 97.62 95 GLN A CA 1
ATOM 654 C C . GLN A 1 95 ? 0.269 11.064 0.978 1.00 97.62 95 GLN A C 1
ATOM 656 O O . GLN A 1 95 ? 0.721 10.101 1.603 1.00 97.62 95 GLN A O 1
ATOM 661 N N . ASN A 1 96 ? 0.608 11.322 -0.282 1.00 97.88 96 ASN A N 1
ATOM 662 C CA . ASN A 1 96 ? 1.649 10.571 -0.971 1.00 97.88 96 ASN A CA 1
ATOM 663 C C . ASN A 1 96 ? 3.002 11.278 -0.796 1.00 97.88 96 ASN A C 1
ATOM 665 O O . ASN A 1 96 ? 3.202 12.386 -1.297 1.00 97.88 96 ASN A O 1
ATOM 669 N N . SER A 1 97 ? 3.920 10.630 -0.086 1.00 97.38 97 SER A N 1
ATOM 670 C CA . SER A 1 97 ? 5.309 11.049 0.134 1.00 97.38 97 SER A CA 1
ATOM 671 C C . SER A 1 97 ? 6.299 9.960 -0.311 1.00 97.38 97 SER A C 1
ATOM 673 O O . SER A 1 97 ? 7.394 9.841 0.241 1.00 97.38 97 SER A O 1
ATOM 675 N N . LEU A 1 98 ? 5.901 9.124 -1.276 1.00 97.56 98 LEU A N 1
ATOM 676 C CA . LEU A 1 98 ? 6.783 8.175 -1.958 1.00 97.56 98 LEU A CA 1
ATOM 677 C C . LEU A 1 98 ? 7.827 8.919 -2.819 1.00 97.56 98 LEU A C 1
ATOM 679 O O . LEU A 1 98 ? 7.736 10.143 -2.970 1.00 97.56 98 LEU A O 1
ATOM 683 N N . PRO A 1 99 ? 8.839 8.224 -3.380 1.00 96.56 99 PRO A N 1
ATOM 684 C CA . PRO A 1 99 ? 9.815 8.858 -4.261 1.00 96.56 99 PRO A CA 1
ATOM 685 C C . PRO A 1 99 ? 9.136 9.637 -5.391 1.00 96.56 99 PRO A C 1
ATOM 687 O O . PRO A 1 99 ? 8.136 9.157 -5.920 1.00 96.56 99 PRO A O 1
ATOM 690 N N . PRO A 1 100 ? 9.694 10.773 -5.847 1.00 94.56 100 PRO A N 1
ATOM 691 C CA . PRO A 1 100 ? 9.132 11.537 -6.968 1.00 94.56 100 PRO A CA 1
ATOM 692 C C . PRO A 1 100 ? 8.949 10.729 -8.264 1.00 94.56 100 PRO A C 1
ATOM 694 O O . PRO A 1 100 ? 8.138 11.089 -9.111 1.00 94.56 100 PRO A O 1
ATOM 697 N N . SER A 1 101 ? 9.712 9.647 -8.420 1.00 94.75 101 SER A N 1
ATOM 698 C CA . SER A 1 101 ? 9.638 8.682 -9.521 1.00 94.75 101 SER A CA 1
ATOM 699 C C . SER A 1 101 ? 8.461 7.702 -9.422 1.00 94.75 101 SER A C 1
ATOM 701 O O . SER A 1 101 ? 8.182 6.999 -10.391 1.00 94.75 101 SER A O 1
ATOM 703 N N . VAL A 1 102 ? 7.774 7.660 -8.278 1.00 96.12 102 VAL A N 1
ATOM 704 C CA . VAL A 1 102 ? 6.527 6.928 -8.030 1.00 96.12 102 VAL A CA 1
ATOM 705 C C . VAL A 1 102 ? 5.392 7.964 -7.998 1.00 96.12 102 VAL A C 1
ATOM 707 O O . VAL A 1 102 ? 5.047 8.476 -6.931 1.00 96.12 102 VAL A O 1
ATOM 710 N N . PRO A 1 103 ? 4.848 8.354 -9.164 1.00 95.00 103 PRO A N 1
ATOM 711 C CA . PRO A 1 103 ? 3.964 9.506 -9.302 1.00 95.00 103 PRO A CA 1
ATOM 712 C C . PRO A 1 103 ? 2.628 9.353 -8.586 1.00 95.00 103 PRO A C 1
ATOM 714 O O . PRO A 1 103 ? 2.005 10.373 -8.307 1.00 95.00 103 PRO A O 1
ATOM 717 N N . GLU A 1 104 ? 2.174 8.136 -8.277 1.00 96.19 104 GLU A N 1
ATOM 718 C CA . GLU A 1 104 ? 0.899 7.918 -7.600 1.00 96.19 104 GLU A CA 1
ATOM 719 C C . GLU A 1 104 ? 0.881 6.713 -6.651 1.00 96.19 104 GLU A C 1
ATOM 721 O O . GLU A 1 104 ? 1.646 5.754 -6.755 1.00 96.19 104 GLU A O 1
ATOM 726 N N . THR A 1 105 ? -0.043 6.776 -5.698 1.00 97.75 105 THR A N 1
ATOM 727 C CA . THR A 1 105 ? -0.459 5.665 -4.840 1.00 97.75 105 THR A CA 1
ATOM 728 C C . THR A 1 105 ? -1.957 5.782 -4.590 1.00 97.75 105 THR A C 1
ATOM 730 O O . THR A 1 105 ? -2.549 6.833 -4.832 1.00 97.75 105 THR A O 1
ATOM 733 N N . SER A 1 106 ? -2.597 4.734 -4.099 1.00 97.62 106 SER A N 1
ATOM 734 C CA . SER A 1 106 ? -4.013 4.764 -3.737 1.00 97.62 106 SER A CA 1
ATOM 735 C C . SER A 1 106 ? -4.240 3.928 -2.482 1.00 97.62 106 SER A C 1
ATOM 737 O O . SER A 1 106 ? -3.291 3.438 -1.871 1.00 97.62 106 SER A O 1
ATOM 739 N N . LEU A 1 107 ? -5.495 3.792 -2.061 1.00 97.56 107 LEU A N 1
ATOM 740 C CA . LEU A 1 107 ? -5.874 2.913 -0.962 1.00 97.56 107 LEU A CA 1
AT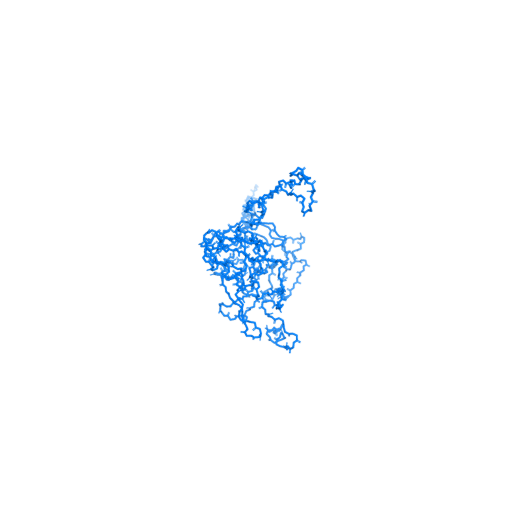OM 741 C C . LEU A 1 107 ? -7.168 2.190 -1.319 1.00 97.56 107 LEU A C 1
ATOM 743 O O . LEU A 1 107 ? -8.171 2.817 -1.663 1.00 97.56 107 LEU A O 1
ATOM 747 N N . VAL A 1 108 ? -7.149 0.873 -1.180 1.00 97.44 108 VAL A N 1
ATOM 748 C CA . VAL A 1 108 ? -8.318 0.006 -1.256 1.00 97.44 108 VAL A CA 1
ATOM 749 C C . VAL A 1 108 ? -8.540 -0.603 0.121 1.00 97.44 108 VAL A C 1
ATOM 751 O O . VAL A 1 108 ? -7.596 -0.995 0.800 1.00 97.44 108 VAL A O 1
ATOM 754 N N . ILE A 1 109 ? -9.804 -0.692 0.532 1.00 97.50 109 ILE A N 1
ATOM 755 C CA . ILE A 1 109 ? -10.217 -1.531 1.656 1.00 97.50 109 ILE A CA 1
ATOM 756 C C . ILE A 1 109 ? -10.815 -2.795 1.044 1.00 97.50 109 ILE A C 1
ATOM 758 O O . ILE A 1 109 ? -11.884 -2.746 0.429 1.00 97.50 109 ILE A O 1
ATOM 762 N N . VAL A 1 110 ? -10.125 -3.925 1.179 1.00 95.75 110 VAL A N 1
ATOM 763 C CA . VAL A 1 110 ? -10.535 -5.186 0.552 1.00 95.75 110 VAL A CA 1
ATOM 764 C C . VAL A 1 110 ? -11.907 -5.588 1.086 1.00 95.75 110 VAL A C 1
ATOM 766 O O . VAL A 1 110 ? -12.086 -5.746 2.286 1.00 95.75 110 VAL A O 1
ATOM 769 N N . GLY A 1 111 ? -12.894 -5.738 0.201 1.00 93.81 111 GLY A N 1
ATOM 770 C CA . GLY A 1 111 ? -14.272 -6.078 0.581 1.00 93.81 111 GLY A CA 1
ATOM 771 C C . GLY A 1 111 ? -15.184 -4.885 0.907 1.00 93.81 111 GLY A C 1
ATOM 772 O O . GLY A 1 111 ? -16.362 -5.102 1.197 1.00 93.81 111 GLY A O 1
ATOM 773 N N . GLN A 1 112 ? -14.699 -3.641 0.808 1.00 94.31 112 GLN A N 1
ATOM 774 C CA . GLN A 1 112 ? -15.516 -2.428 0.936 1.00 94.31 112 GLN A CA 1
ATOM 775 C C . GLN A 1 112 ? -15.464 -1.593 -0.345 1.00 94.31 112 GLN A C 1
ATOM 777 O O . GLN A 1 112 ? -14.401 -1.319 -0.897 1.00 94.31 112 GLN A O 1
ATOM 782 N N . LEU A 1 113 ? -16.629 -1.130 -0.798 1.00 93.06 113 LEU A N 1
ATOM 783 C CA . LEU A 1 113 ? -16.725 -0.220 -1.936 1.00 93.06 113 LEU A CA 1
ATOM 784 C C . LEU A 1 113 ? -16.561 1.228 -1.461 1.00 93.06 113 LEU A C 1
ATOM 786 O O . LEU A 1 113 ? -17.270 1.677 -0.560 1.00 93.06 113 LEU A O 1
ATOM 790 N N . GLY A 1 114 ? -15.648 1.965 -2.081 1.00 93.38 114 GLY A N 1
ATOM 791 C CA . GLY A 1 114 ? -15.408 3.380 -1.807 1.00 93.38 114 GLY A CA 1
ATOM 792 C C . GLY A 1 114 ? -14.082 3.834 -2.396 1.00 93.38 114 GLY A C 1
ATOM 793 O O . GLY A 1 114 ? -13.459 3.089 -3.151 1.00 93.38 114 GLY A O 1
ATOM 794 N N . ALA A 1 115 ? -13.684 5.070 -2.095 1.00 91.62 115 ALA A N 1
ATOM 795 C CA . ALA A 1 115 ? -12.454 5.683 -2.601 1.00 91.62 115 ALA A CA 1
ATOM 796 C C . ALA A 1 115 ? -12.292 5.579 -4.128 1.00 91.62 115 ALA A C 1
ATOM 798 O O . ALA A 1 115 ? -11.193 5.383 -4.636 1.00 91.62 115 ALA A O 1
ATOM 799 N N . GLY A 1 116 ? -13.409 5.661 -4.858 1.00 89.56 116 GLY A N 1
ATOM 800 C CA . GLY A 1 116 ? -13.416 5.612 -6.318 1.00 89.56 116 GLY A CA 1
ATOM 801 C C . GLY A 1 116 ? -13.070 4.249 -6.931 1.00 89.56 116 GLY A C 1
ATOM 802 O O . GLY A 1 116 ? -12.792 4.179 -8.130 1.00 89.56 116 GLY A O 1
ATOM 803 N N . LEU A 1 117 ? -13.107 3.167 -6.141 1.00 89.94 117 LEU A N 1
ATOM 804 C CA . LEU A 1 117 ? -12.862 1.801 -6.607 1.00 89.94 117 LEU A CA 1
ATOM 805 C C . LEU A 1 117 ? -13.689 1.483 -7.864 1.00 89.94 117 LEU A C 1
ATOM 807 O O . LEU A 1 117 ? -14.920 1.489 -7.835 1.00 89.94 117 LEU A O 1
ATOM 811 N N . GLY A 1 118 ? -12.996 1.218 -8.973 1.00 83.62 118 GLY A N 1
ATOM 812 C CA . GLY A 1 118 ? -13.589 0.899 -10.275 1.00 83.62 118 GLY A CA 1
ATOM 813 C C . GLY A 1 118 ? -14.196 2.080 -11.048 1.00 83.62 118 GLY A C 1
ATOM 814 O O . GLY A 1 118 ? -14.519 1.913 -12.220 1.00 83.62 118 GLY A O 1
ATOM 815 N N . THR A 1 119 ? -14.331 3.267 -10.449 1.00 88.81 119 THR A N 1
ATOM 816 C CA . THR A 1 119 ? -14.924 4.455 -11.099 1.00 88.81 119 THR A CA 1
ATOM 817 C C . THR A 1 119 ? -13.905 5.532 -11.458 1.00 88.81 119 THR A C 1
ATOM 819 O O . THR A 1 119 ? -14.142 6.320 -12.367 1.00 88.81 119 THR A O 1
ATOM 822 N N . THR A 1 120 ? -12.776 5.579 -10.752 1.00 92.12 120 THR A N 1
ATOM 823 C CA . THR A 1 120 ? -11.690 6.556 -10.952 1.00 92.12 120 THR A CA 1
ATOM 824 C C . THR A 1 120 ? -10.346 5.853 -11.130 1.00 92.12 120 THR A C 1
ATOM 826 O O . THR A 1 120 ? -9.308 6.363 -10.717 1.00 92.12 120 THR A O 1
ATOM 829 N N . ALA A 1 121 ? -10.381 4.642 -11.686 1.00 90.56 121 ALA A N 1
ATOM 830 C CA . ALA A 1 121 ? -9.188 3.865 -11.970 1.00 90.56 121 ALA A CA 1
ATOM 831 C C . ALA A 1 121 ? -8.292 4.588 -12.989 1.00 90.56 121 ALA A C 1
ATOM 833 O O . ALA A 1 121 ? -8.784 5.205 -13.938 1.00 90.56 121 ALA A O 1
ATOM 834 N N . HIS A 1 122 ? -6.978 4.477 -12.807 1.00 94.12 122 HIS A N 1
ATOM 835 C CA . HIS A 1 122 ? -5.992 4.900 -13.799 1.00 94.12 122 HIS A CA 1
ATOM 836 C C . HIS A 1 122 ? -5.531 3.705 -14.624 1.00 94.12 122 HIS A C 1
ATOM 838 O O . HIS A 1 122 ? -5.433 2.581 -14.125 1.00 94.12 122 HIS A O 1
ATOM 844 N N . TYR A 1 123 ? -5.251 3.957 -15.900 1.00 92.75 123 TYR A N 1
ATOM 845 C CA . TYR A 1 123 ? -4.912 2.932 -16.875 1.00 92.75 123 TYR A CA 1
ATOM 846 C C . TYR A 1 123 ? -3.675 3.326 -17.670 1.00 92.75 123 TYR A C 1
ATOM 848 O O . TYR A 1 123 ? -3.511 4.488 -18.038 1.00 92.75 123 TYR A O 1
ATOM 856 N N . VAL A 1 124 ? -2.880 2.326 -18.035 1.00 90.81 124 VAL A N 1
ATOM 857 C CA . VAL A 1 124 ? -1.778 2.463 -18.989 1.00 90.81 124 VAL A CA 1
ATOM 858 C C . VAL A 1 124 ? -2.100 1.705 -20.275 1.00 90.81 124 VAL A C 1
ATOM 860 O O . VAL A 1 124 ? -2.748 0.651 -20.224 1.00 90.81 124 VAL A O 1
ATOM 863 N N . PRO A 1 125 ? -1.665 2.199 -21.445 1.00 89.94 125 PRO A N 1
ATOM 864 C CA . PRO A 1 125 ? -1.778 1.447 -22.685 1.00 89.94 125 PRO A CA 1
ATOM 865 C C . PRO A 1 125 ? -1.157 0.052 -22.551 1.00 89.94 125 PRO A C 1
ATOM 867 O O . PRO A 1 125 ? -0.083 -0.112 -21.969 1.00 89.94 125 PRO A O 1
ATOM 870 N N . SER A 1 126 ? -1.826 -0.964 -23.096 1.00 85.94 126 SER A N 1
ATOM 871 C CA . SER A 1 126 ? -1.207 -2.287 -23.212 1.00 85.94 126 SER A CA 1
ATOM 872 C C . SER A 1 126 ? -0.004 -2.233 -24.163 1.00 85.94 126 SER A C 1
ATOM 874 O O . SER A 1 126 ? -0.045 -1.484 -25.144 1.00 85.94 126 SER A O 1
ATOM 876 N N . PRO A 1 127 ? 1.051 -3.040 -23.929 1.00 81.12 127 PRO A N 1
ATOM 877 C CA . PRO A 1 127 ? 2.131 -3.195 -24.894 1.00 81.12 127 PRO A CA 1
ATOM 878 C C . PRO A 1 127 ? 1.599 -3.602 -26.270 1.00 81.12 127 PRO A C 1
ATOM 880 O O . PRO A 1 127 ? 0.653 -4.386 -26.381 1.00 81.12 127 PRO A O 1
ATOM 883 N N . THR A 1 128 ? 2.236 -3.105 -27.329 1.00 79.56 128 THR A N 1
ATOM 884 C CA . THR A 1 128 ? 1.891 -3.501 -28.695 1.00 79.56 128 THR A CA 1
ATOM 885 C C . THR A 1 128 ? 2.254 -4.966 -28.918 1.00 79.56 128 THR A C 1
ATOM 887 O O . THR A 1 128 ? 3.427 -5.336 -28.924 1.00 79.56 128 THR A O 1
ATOM 890 N N . HIS A 1 129 ? 1.247 -5.802 -29.150 1.00 80.06 129 HIS A N 1
ATOM 891 C CA . HIS A 1 129 ? 1.435 -7.194 -29.544 1.00 80.06 129 HIS A CA 1
ATOM 892 C C . HIS A 1 129 ? 1.500 -7.287 -31.071 1.00 80.06 129 HIS A C 1
ATOM 894 O O . HIS A 1 129 ? 0.478 -7.438 -31.738 1.00 80.06 129 HIS A O 1
ATOM 900 N N . ALA A 1 130 ? 2.707 -7.139 -31.626 1.00 83.94 130 ALA A N 1
ATOM 901 C CA . ALA A 1 130 ? 2.935 -7.241 -33.065 1.00 83.94 130 ALA A CA 1
ATOM 902 C C . ALA A 1 130 ? 2.529 -8.620 -33.613 1.00 83.94 130 ALA A C 1
ATOM 904 O O . ALA A 1 130 ? 2.500 -9.613 -32.880 1.00 83.94 130 ALA A O 1
ATOM 905 N N . THR A 1 131 ? 2.247 -8.682 -34.917 1.00 87.06 131 THR A N 1
ATOM 906 C CA . THR A 1 131 ? 2.009 -9.950 -35.613 1.00 87.06 131 THR A CA 1
ATOM 907 C C . THR A 1 131 ? 3.190 -10.889 -35.395 1.00 87.06 131 THR A C 1
ATOM 909 O O . THR A 1 131 ? 4.340 -10.540 -35.659 1.00 87.06 131 THR A O 1
ATOM 912 N N . GLN A 1 132 ? 2.886 -12.082 -34.898 1.00 85.50 132 GLN A N 1
ATOM 913 C CA . GLN A 1 132 ? 3.850 -13.141 -34.666 1.00 85.50 132 GLN A CA 1
ATOM 914 C C . GLN A 1 132 ? 3.956 -14.017 -35.913 1.00 85.50 132 GLN A C 1
ATOM 916 O O . GLN A 1 132 ? 2.964 -14.272 -36.604 1.00 85.50 132 GLN A O 1
ATOM 921 N N . PHE A 1 133 ? 5.168 -14.491 -36.173 1.00 84.06 133 PHE A N 1
ATOM 922 C CA . PHE A 1 133 ? 5.492 -15.380 -37.282 1.00 84.06 133 PHE A CA 1
ATOM 923 C C . PHE A 1 133 ? 5.884 -16.752 -36.742 1.00 84.06 133 PHE A C 1
ATOM 925 O O . PHE A 1 133 ? 6.315 -16.876 -35.592 1.00 84.06 133 PHE A O 1
ATOM 932 N N . ALA A 1 134 ? 5.740 -17.783 -37.572 1.00 80.12 134 ALA A N 1
ATOM 933 C CA . ALA A 1 134 ? 6.194 -19.121 -37.223 1.00 80.12 134 ALA A CA 1
ATOM 934 C C . ALA A 1 134 ? 7.681 -19.104 -36.814 1.00 80.12 134 ALA A C 1
ATOM 936 O O . ALA A 1 134 ? 8.530 -18.573 -37.526 1.00 80.12 134 ALA A O 1
ATOM 937 N N . THR A 1 135 ? 7.991 -19.698 -35.660 1.00 77.12 135 THR A N 1
ATOM 938 C CA . THR A 1 135 ? 9.353 -19.767 -35.101 1.00 77.12 135 THR A CA 1
ATOM 939 C C . THR A 1 135 ? 10.180 -20.934 -35.650 1.00 77.12 135 THR A C 1
ATOM 941 O O . THR A 1 135 ? 11.354 -21.065 -35.311 1.00 77.12 135 THR A O 1
ATOM 944 N N . TRP A 1 136 ? 9.587 -21.779 -36.498 1.00 72.88 136 TRP A N 1
ATOM 945 C CA . TRP A 1 136 ? 10.235 -22.933 -37.125 1.00 72.88 136 TRP A CA 1
ATOM 946 C C . TRP A 1 136 ? 10.555 -22.640 -38.598 1.00 72.88 136 TRP A C 1
ATOM 948 O O . TRP A 1 136 ? 9.778 -21.936 -39.246 1.00 72.88 136 TRP A O 1
ATOM 958 N N . PRO A 1 137 ? 11.651 -23.187 -39.161 1.00 66.38 137 PRO A N 1
ATOM 959 C CA . PRO A 1 137 ? 12.016 -22.927 -40.549 1.00 66.38 137 PRO A CA 1
ATOM 960 C C . PRO A 1 137 ? 10.951 -23.467 -41.511 1.00 66.38 137 PRO A C 1
ATOM 962 O O . PRO A 1 137 ? 10.709 -24.672 -41.561 1.00 66.38 137 PRO A O 1
ATOM 965 N N . ILE A 1 138 ? 10.358 -22.585 -42.314 1.00 62.81 138 ILE A N 1
ATOM 966 C CA . ILE A 1 138 ? 9.654 -22.964 -43.542 1.00 62.81 138 ILE A CA 1
ATOM 967 C C . ILE A 1 138 ? 10.641 -22.775 -44.693 1.00 62.81 138 ILE A C 1
ATOM 969 O O . ILE A 1 138 ? 11.218 -21.702 -44.866 1.00 62.81 138 ILE A O 1
ATOM 973 N N . ALA A 1 139 ? 10.875 -23.831 -45.469 1.00 53.44 139 ALA A N 1
ATOM 974 C CA . ALA A 1 139 ? 11.677 -23.734 -46.677 1.00 53.44 139 ALA A CA 1
ATOM 975 C C . ALA A 1 139 ? 10.904 -22.935 -47.742 1.00 53.44 139 ALA A C 1
ATOM 977 O O . ALA A 1 139 ? 9.972 -23.463 -48.340 1.00 53.44 139 ALA A O 1
ATOM 978 N N . GLY A 1 140 ? 11.318 -21.692 -48.004 1.00 56.75 140 GLY A N 1
ATOM 979 C CA . GLY A 1 140 ? 11.126 -21.066 -49.318 1.00 56.75 140 GLY A CA 1
ATOM 980 C C . GLY A 1 140 ? 10.232 -19.830 -49.431 1.00 56.75 140 GLY A C 1
ATOM 981 O O . GLY A 1 140 ? 10.301 -19.190 -50.475 1.00 56.75 140 GLY A O 1
ATOM 982 N N . ASP A 1 141 ? 9.469 -19.418 -48.417 1.00 58.69 141 ASP A N 1
ATOM 983 C CA . ASP A 1 141 ? 8.731 -18.151 -48.490 1.00 58.69 141 ASP A CA 1
ATOM 984 C C . ASP A 1 141 ? 8.534 -17.480 -47.121 1.00 58.69 141 ASP A C 1
ATOM 986 O O . ASP A 1 141 ? 8.454 -18.118 -46.073 1.00 58.69 141 ASP A O 1
ATOM 990 N N . SER A 1 142 ? 8.489 -16.147 -47.124 1.00 61.97 142 SER A N 1
ATOM 991 C CA . SER A 1 142 ? 8.146 -15.314 -45.966 1.00 61.97 142 SER A CA 1
ATOM 992 C C . SER A 1 142 ? 6.626 -15.205 -45.754 1.00 61.97 142 SER A C 1
ATOM 994 O O . SER A 1 142 ? 6.166 -14.295 -45.065 1.00 61.97 142 SER A O 1
ATOM 996 N N . THR A 1 143 ? 5.839 -16.117 -46.343 1.00 68.19 143 THR A N 1
ATOM 997 C CA . THR A 1 143 ? 4.364 -16.112 -46.326 1.00 6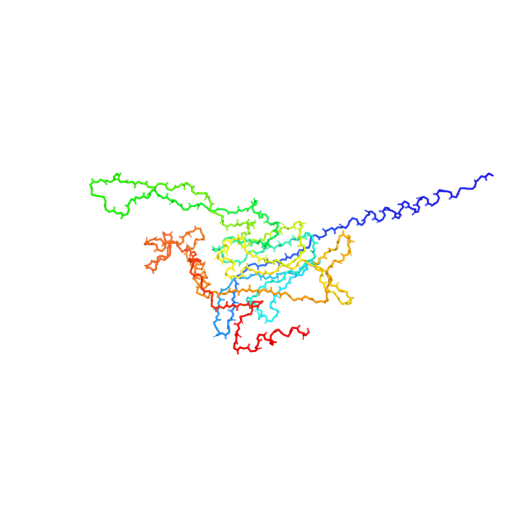8.19 143 THR A CA 1
ATOM 998 C C . THR A 1 143 ? 3.760 -17.166 -45.398 1.00 68.19 143 THR A C 1
ATOM 1000 O O . THR A 1 143 ? 2.565 -17.451 -45.469 1.00 68.19 143 THR A O 1
ATOM 1003 N N . GLY A 1 144 ? 4.576 -17.726 -44.500 1.00 73.44 144 GLY A N 1
ATOM 1004 C CA . GLY A 1 144 ? 4.139 -18.668 -43.474 1.00 73.44 144 GLY A CA 1
ATOM 1005 C C . GLY A 1 144 ? 2.996 -18.142 -42.587 1.00 73.44 144 GLY A C 1
ATOM 1006 O O . GLY A 1 144 ? 2.707 -16.942 -42.563 1.00 73.44 144 GLY A O 1
ATOM 1007 N N . PRO A 1 145 ? 2.333 -19.037 -41.832 1.00 79.31 145 PRO A N 1
ATOM 1008 C CA . PRO A 1 145 ? 1.183 -18.679 -41.014 1.00 79.31 145 PRO A CA 1
ATOM 1009 C C . PRO A 1 145 ? 1.543 -17.576 -40.016 1.00 79.31 145 PRO A C 1
ATOM 1011 O O . PRO A 1 145 ? 2.544 -17.659 -39.298 1.00 79.31 145 PRO A O 1
ATOM 1014 N N . THR A 1 146 ? 0.699 -16.550 -39.971 1.00 85.62 146 THR A N 1
ATOM 1015 C CA . THR A 1 146 ? 0.822 -15.434 -39.037 1.00 85.62 146 THR A CA 1
ATOM 1016 C C . THR A 1 146 ? -0.232 -15.540 -37.944 1.00 85.62 146 THR A C 1
ATOM 1018 O O . THR A 1 146 ? -1.342 -16.032 -38.158 1.00 85.62 146 THR A O 1
ATOM 1021 N N . ASN A 1 147 ? 0.113 -15.068 -36.750 1.00 85.94 147 ASN A N 1
ATOM 1022 C CA . ASN A 1 147 ? -0.837 -14.868 -35.667 1.00 85.94 147 ASN A CA 1
ATOM 1023 C C . ASN A 1 147 ? -0.826 -13.386 -35.303 1.00 85.94 147 ASN A C 1
ATOM 1025 O O . ASN A 1 147 ? 0.191 -12.870 -34.846 1.00 85.94 147 ASN A O 1
ATOM 1029 N N . SER A 1 148 ? -1.941 -12.695 -35.528 1.00 88.25 148 SER A N 1
ATOM 1030 C CA . SER A 1 148 ? -2.148 -11.349 -34.999 1.00 88.25 148 SER A CA 1
ATOM 1031 C C . SER A 1 148 ? -2.959 -11.485 -33.711 1.00 88.25 148 SER A C 1
ATOM 1033 O O . SER A 1 148 ? -4.129 -11.876 -33.785 1.00 88.25 148 SER A O 1
ATOM 1035 N N . PRO A 1 149 ? -2.358 -11.255 -32.529 1.00 87.44 149 PRO A N 1
ATOM 1036 C CA . PRO A 1 149 ? -3.087 -11.349 -31.274 1.00 87.44 149 PRO A CA 1
ATOM 1037 C C . PRO A 1 149 ? -4.253 -10.351 -31.255 1.00 87.44 149 PRO A C 1
ATOM 1039 O O . PRO A 1 149 ? -4.119 -9.252 -31.800 1.00 87.44 149 PRO A O 1
ATOM 1042 N N . PRO A 1 150 ? -5.395 -10.692 -30.629 1.00 89.19 150 PRO A N 1
ATOM 1043 C CA . PRO A 1 150 ? -6.498 -9.750 -30.514 1.00 89.19 150 PRO A CA 1
ATOM 1044 C C . PRO A 1 150 ? -6.043 -8.484 -29.767 1.00 89.19 150 PRO A C 1
ATOM 1046 O O . PRO A 1 150 ? -5.206 -8.583 -28.860 1.00 89.19 150 PRO A O 1
ATOM 1049 N N . PRO A 1 151 ? -6.601 -7.303 -30.099 1.00 85.69 151 PRO A N 1
ATOM 1050 C CA . PRO A 1 151 ? -6.330 -6.083 -29.353 1.00 85.69 151 PRO A CA 1
ATOM 1051 C C . PRO A 1 151 ? -6.599 -6.288 -27.861 1.00 85.69 151 PRO A C 1
ATOM 1053 O O . PRO A 1 151 ? -7.671 -6.752 -27.470 1.00 85.69 151 PRO A O 1
ATOM 1056 N N . GLN A 1 152 ? -5.623 -5.940 -27.028 1.00 88.69 152 GLN A N 1
ATOM 1057 C CA . GLN A 1 152 ? -5.781 -5.953 -25.578 1.00 88.69 152 GLN A CA 1
ATOM 1058 C C . GLN A 1 152 ? -6.230 -4.572 -25.110 1.00 88.69 152 GLN A C 1
ATOM 1060 O O . GLN A 1 152 ? -5.707 -3.556 -25.569 1.00 88.69 152 GLN A O 1
ATOM 1065 N N . GLY A 1 153 ? -7.190 -4.534 -24.184 1.00 89.31 153 GLY A N 1
ATOM 1066 C CA . GLY A 1 153 ? -7.569 -3.292 -23.513 1.00 89.31 153 GLY A CA 1
ATOM 1067 C C . GLY A 1 153 ? -6.411 -2.712 -22.700 1.00 89.31 153 GLY A C 1
ATOM 1068 O O . GLY A 1 153 ? -5.412 -3.388 -22.442 1.00 89.31 153 GLY A O 1
ATOM 1069 N N . ASN A 1 154 ? -6.544 -1.456 -22.280 1.00 91.44 154 ASN A N 1
ATOM 1070 C CA . ASN A 1 154 ? -5.571 -0.832 -21.387 1.00 91.44 154 ASN A CA 1
ATOM 1071 C C . ASN A 1 154 ? -5.470 -1.606 -20.065 1.00 91.44 154 ASN A C 1
ATOM 1073 O O . ASN A 1 154 ? -6.453 -2.170 -19.578 1.00 91.44 154 ASN A O 1
ATOM 1077 N N . ARG A 1 155 ? -4.276 -1.621 -19.477 1.00 89.94 155 ARG A N 1
ATOM 1078 C CA . ARG A 1 155 ? -4.016 -2.289 -18.200 1.00 89.94 155 ARG A CA 1
ATOM 1079 C C . ARG A 1 155 ? -4.355 -1.337 -17.068 1.00 89.94 155 ARG A C 1
ATOM 1081 O O . ARG A 1 155 ? -4.017 -0.158 -17.140 1.00 89.94 155 ARG A O 1
ATOM 1088 N N . VAL A 1 156 ? -5.014 -1.845 -16.033 1.00 91.75 156 VAL A N 1
ATOM 1089 C CA . VAL A 1 156 ? -5.266 -1.062 -14.819 1.00 91.75 156 VAL A CA 1
ATOM 1090 C C . VAL A 1 156 ? -3.932 -0.827 -14.117 1.00 91.75 156 VAL A C 1
ATOM 1092 O O . VAL A 1 156 ? -3.204 -1.777 -13.837 1.00 91.75 156 VAL A O 1
ATOM 1095 N N . GLN A 1 157 ? -3.627 0.437 -13.854 1.00 93.25 157 GLN A N 1
ATOM 1096 C CA . GLN A 1 157 ? -2.486 0.875 -13.059 1.00 93.25 157 GLN A CA 1
ATOM 1097 C C . GLN A 1 157 ? -2.897 1.107 -11.604 1.00 93.25 157 GLN A C 1
ATOM 1099 O O . GLN A 1 157 ? -2.222 0.631 -10.694 1.00 93.25 157 GLN A O 1
ATOM 1104 N N . SER A 1 158 ? -4.031 1.786 -11.402 1.00 95.62 158 SER A N 1
ATOM 1105 C CA . SER A 1 158 ? -4.644 2.015 -10.094 1.00 95.62 158 SER A CA 1
ATOM 1106 C C . SER A 1 158 ? -6.106 1.595 -10.112 1.00 95.62 158 SER A C 1
ATOM 1108 O O . SER A 1 158 ? -6.859 2.030 -10.982 1.00 95.62 158 SER A O 1
ATOM 1110 N N . PHE A 1 159 ? -6.523 0.774 -9.149 1.00 94.81 159 PHE A N 1
ATOM 1111 C CA . PHE A 1 159 ? -7.908 0.304 -9.020 1.00 94.81 159 PHE A CA 1
ATOM 1112 C C . PHE A 1 159 ? -8.841 1.317 -8.335 1.00 94.81 159 PHE A C 1
ATOM 1114 O O . PHE A 1 159 ? -10.056 1.261 -8.536 1.00 94.81 159 PHE A O 1
ATOM 1121 N N . ALA A 1 160 ? -8.287 2.233 -7.540 1.00 95.00 160 ALA A N 1
ATOM 1122 C CA . ALA A 1 160 ? -9.003 3.263 -6.784 1.00 95.00 160 ALA A CA 1
ATOM 1123 C C . ALA A 1 160 ? -8.510 4.668 -7.164 1.00 95.00 160 ALA A C 1
ATOM 1125 O O . ALA A 1 160 ? -7.603 4.795 -7.989 1.00 95.00 160 ALA A O 1
ATOM 1126 N N . THR A 1 161 ? -9.096 5.715 -6.569 1.00 96.50 161 THR A N 1
ATOM 1127 C CA . THR A 1 161 ? -8.660 7.108 -6.752 1.00 96.50 161 THR A CA 1
ATOM 1128 C C . THR A 1 161 ? -7.164 7.234 -6.446 1.00 96.50 161 THR A C 1
ATOM 1130 O O . THR A 1 161 ? -6.767 7.067 -5.288 1.00 96.50 161 THR A O 1
ATOM 1133 N N . PRO A 1 162 ? -6.329 7.536 -7.450 1.00 96.69 162 PRO A N 1
ATOM 1134 C CA . PRO A 1 162 ? -4.907 7.733 -7.241 1.00 96.69 162 PRO A CA 1
ATOM 1135 C C . PRO A 1 162 ? -4.637 9.114 -6.651 1.00 96.69 162 PRO A C 1
ATOM 1137 O O . PRO A 1 162 ? -5.308 10.104 -6.950 1.00 96.69 162 PRO A O 1
ATOM 1140 N N . VAL A 1 163 ? -3.621 9.168 -5.804 1.00 97.81 163 VAL A N 1
ATOM 1141 C CA . VAL A 1 163 ? -3.117 10.367 -5.150 1.00 97.81 163 VAL A CA 1
ATOM 1142 C C . VAL A 1 163 ? -1.710 10.628 -5.657 1.00 97.81 163 VAL A C 1
ATOM 1144 O O . VAL A 1 163 ? -0.794 9.829 -5.436 1.00 97.81 163 VAL A O 1
ATOM 1147 N N . ALA A 1 164 ? -1.546 11.763 -6.334 1.00 97.62 164 ALA A N 1
ATOM 1148 C CA . ALA A 1 164 ? -0.273 12.169 -6.906 1.00 97.62 164 ALA A CA 1
ATOM 1149 C C . ALA A 1 164 ? 0.800 12.394 -5.826 1.00 97.62 164 ALA A C 1
ATOM 1151 O O . ALA A 1 164 ? 0.494 12.831 -4.716 1.00 97.62 164 ALA A O 1
ATOM 1152 N N . VAL A 1 165 ? 2.063 12.131 -6.154 1.00 97.56 165 VAL A N 1
ATOM 1153 C CA . VAL A 1 165 ? 3.208 12.372 -5.268 1.00 97.56 165 VAL A CA 1
ATOM 1154 C C . VAL A 1 165 ? 3.279 13.837 -4.840 1.00 97.56 165 VAL A C 1
ATOM 1156 O O . VAL A 1 165 ? 3.056 14.752 -5.631 1.00 97.56 165 VAL A O 1
ATOM 1159 N N . GLY A 1 166 ? 3.537 14.069 -3.554 1.00 96.69 166 GLY A N 1
ATOM 1160 C CA . GLY A 1 166 ? 3.506 15.396 -2.942 1.00 96.69 166 GLY A CA 1
ATOM 1161 C C . GLY A 1 166 ? 2.098 15.939 -2.672 1.00 96.69 166 GLY A C 1
ATOM 1162 O O . GLY A 1 166 ? 1.975 16.935 -1.962 1.00 96.69 166 GLY A O 1
ATOM 1163 N N . ALA A 1 167 ? 1.033 15.287 -3.148 1.00 96.69 167 ALA A N 1
ATOM 1164 C CA . ALA A 1 167 ? -0.345 15.715 -2.929 1.00 96.69 167 ALA A CA 1
ATOM 1165 C C . ALA A 1 167 ? -1.040 14.958 -1.786 1.00 96.69 167 ALA A C 1
ATOM 1167 O O . ALA A 1 167 ? -0.666 13.845 -1.406 1.00 96.69 167 ALA A O 1
ATOM 1168 N N . MET A 1 168 ? -2.107 15.577 -1.283 1.00 95.81 168 MET A N 1
ATOM 1169 C CA . MET A 1 168 ? -3.019 15.002 -0.303 1.00 95.81 168 MET A CA 1
ATOM 1170 C C . MET A 1 168 ? -4.370 14.728 -0.969 1.00 95.81 168 MET A C 1
ATOM 1172 O O . MET A 1 168 ? -5.023 15.648 -1.461 1.00 95.81 168 MET A O 1
ATOM 1176 N N . GLY A 1 169 ? -4.784 13.464 -1.004 1.00 95.44 169 GLY A N 1
ATOM 1177 C CA . GLY A 1 169 ? -6.049 13.019 -1.580 1.00 95.44 169 GLY A CA 1
ATOM 1178 C C . GLY A 1 169 ? -7.068 12.657 -0.507 1.00 95.44 169 GLY A C 1
ATOM 1179 O O . GLY A 1 169 ? -6.739 12.006 0.479 1.00 95.44 169 GLY A O 1
ATOM 1180 N N . THR A 1 170 ? -8.324 13.052 -0.705 1.00 95.56 170 THR A N 1
ATOM 1181 C CA . THR A 1 170 ? -9.437 12.674 0.179 1.00 95.56 170 THR A CA 1
ATOM 1182 C C . THR A 1 170 ? -10.154 11.449 -0.381 1.00 95.56 170 THR A C 1
ATOM 1184 O O . THR A 1 170 ? -10.729 11.503 -1.466 1.00 95.56 170 THR A O 1
ATOM 1187 N N . LEU A 1 171 ? -10.128 10.347 0.366 1.00 96.00 171 LEU A N 1
ATOM 1188 C CA . LEU A 1 171 ? -10.727 9.064 0.010 1.00 96.00 171 LEU A CA 1
ATOM 1189 C C . LEU A 1 171 ? -11.924 8.788 0.923 1.00 96.00 171 LEU A C 1
ATOM 1191 O O . LEU A 1 171 ? -11.791 8.867 2.142 1.00 96.00 171 LEU A O 1
ATOM 1195 N N . THR A 1 172 ? -13.090 8.463 0.362 1.00 94.94 172 THR A N 1
ATOM 1196 C CA . THR A 1 172 ? -14.330 8.319 1.145 1.00 94.94 172 THR A CA 1
ATOM 1197 C C . THR A 1 172 ? -14.996 6.965 0.938 1.00 94.94 172 THR A C 1
ATOM 1199 O O . THR A 1 172 ? -15.215 6.527 -0.192 1.00 94.94 172 THR A O 1
ATOM 1202 N N . TRP A 1 173 ? -15.403 6.350 2.046 1.00 95.69 173 TRP A N 1
ATOM 1203 C CA . TRP A 1 173 ? -16.309 5.208 2.104 1.00 95.69 173 TRP A CA 1
ATOM 1204 C C . TRP A 1 173 ? -17.571 5.649 2.829 1.00 95.69 173 TRP A C 1
ATOM 1206 O O . TRP A 1 173 ? -17.507 6.077 3.976 1.00 95.69 173 TRP A O 1
ATOM 1216 N N . SER A 1 174 ? -18.723 5.574 2.169 1.00 93.00 174 SER A N 1
ATOM 1217 C CA . SER A 1 174 ? -19.969 6.117 2.727 1.00 93.00 174 SER A CA 1
ATOM 1218 C C . SER A 1 174 ? -20.633 5.194 3.747 1.00 93.00 174 SER A C 1
ATOM 1220 O O . SER A 1 174 ? -21.389 5.667 4.590 1.00 93.00 174 SER A O 1
ATOM 1222 N N . ASN A 1 175 ? -20.393 3.884 3.656 1.00 90.50 175 ASN A N 1
ATOM 1223 C CA . ASN A 1 175 ? -21.070 2.895 4.487 1.00 90.50 175 ASN A CA 1
ATOM 1224 C C . ASN A 1 175 ? -20.194 1.657 4.713 1.00 90.50 175 ASN A C 1
ATOM 1226 O O . ASN A 1 175 ? -20.338 0.645 4.023 1.00 90.50 175 ASN A O 1
ATOM 1230 N N . LEU A 1 176 ? -19.267 1.753 5.664 1.00 92.88 176 LEU A N 1
ATOM 1231 C CA . LEU A 1 176 ? -18.450 0.622 6.078 1.00 92.88 176 LEU A CA 1
ATOM 1232 C C . LEU A 1 176 ? -19.298 -0.430 6.785 1.00 92.88 176 LEU A C 1
ATOM 1234 O O . LEU A 1 176 ? -19.973 -0.151 7.779 1.00 92.88 176 LEU A O 1
ATOM 1238 N N . LYS A 1 177 ? -19.199 -1.666 6.299 1.00 91.88 177 LYS A N 1
ATOM 1239 C CA . LYS A 1 177 ? -19.761 -2.829 6.991 1.00 91.88 177 LYS A CA 1
ATOM 1240 C C . LYS A 1 177 ? -18.875 -3.234 8.177 1.00 91.88 177 LYS A C 1
ATOM 1242 O O . LYS A 1 177 ? -17.659 -3.271 7.996 1.00 91.88 177 LYS A O 1
ATOM 1247 N N . PRO A 1 178 ? -19.450 -3.603 9.335 1.00 92.56 178 PRO A N 1
ATOM 1248 C CA . PRO A 1 178 ? -18.693 -4.149 10.459 1.00 92.56 178 PRO A CA 1
ATOM 1249 C C . PRO A 1 178 ? -17.811 -5.338 10.058 1.00 92.56 178 PRO A C 1
ATOM 1251 O O . PRO A 1 178 ? -18.205 -6.136 9.204 1.00 92.56 178 PRO A O 1
ATOM 1254 N N . GLY A 1 179 ? -16.630 -5.455 10.659 1.00 92.88 179 GLY A N 1
ATOM 1255 C CA . GLY A 1 179 ? -15.666 -6.522 10.377 1.00 92.88 179 GLY A CA 1
ATOM 1256 C C . GLY A 1 179 ? -14.218 -6.039 10.329 1.00 92.88 179 GLY A C 1
ATOM 1257 O O . GLY A 1 179 ? -13.936 -4.854 10.491 1.00 92.88 179 GLY A O 1
ATOM 1258 N N . THR A 1 180 ? -13.301 -6.970 10.090 1.00 94.88 180 THR A N 1
ATOM 1259 C CA . THR A 1 180 ? -11.867 -6.696 9.937 1.00 94.88 180 THR A CA 1
ATOM 1260 C C . THR A 1 180 ? -11.479 -6.849 8.473 1.00 94.88 180 THR A C 1
ATOM 1262 O O . THR A 1 180 ? -11.790 -7.865 7.854 1.00 94.88 180 THR A O 1
ATOM 1265 N N . TYR A 1 181 ? -10.801 -5.845 7.927 1.00 97.38 181 TYR A N 1
ATOM 1266 C CA . TYR A 1 181 ? -10.454 -5.754 6.513 1.00 97.38 181 TYR A CA 1
ATOM 1267 C C . TYR A 1 181 ? -8.969 -5.453 6.344 1.00 97.38 181 TYR A C 1
ATOM 1269 O O . TYR A 1 181 ? -8.376 -4.736 7.152 1.00 97.38 181 TYR A O 1
ATOM 1277 N N . LEU A 1 182 ? -8.384 -5.971 5.266 1.00 97.56 182 LEU A N 1
ATOM 1278 C CA . LEU A 1 182 ? -7.077 -5.531 4.797 1.00 97.56 182 LEU A CA 1
ATOM 1279 C C . LEU A 1 182 ? -7.240 -4.171 4.112 1.00 97.56 182 LEU A C 1
ATOM 1281 O O . LEU A 1 182 ? -8.173 -3.978 3.325 1.00 97.56 182 LEU A O 1
ATOM 1285 N N . ILE A 1 183 ? -6.334 -3.245 4.405 1.00 97.56 183 ILE A N 1
ATOM 1286 C CA . ILE A 1 183 ? -6.140 -2.051 3.584 1.00 97.56 183 ILE A CA 1
ATOM 1287 C C . ILE A 1 183 ? -4.813 -2.186 2.859 1.00 97.56 183 ILE A C 1
ATOM 1289 O O . ILE A 1 183 ? -3.828 -2.602 3.463 1.00 97.56 183 ILE A O 1
ATOM 1293 N N . GLU A 1 184 ? -4.788 -1.852 1.579 1.00 97.38 184 GLU A N 1
ATOM 1294 C CA . GLU A 1 184 ? -3.595 -1.964 0.744 1.00 97.38 184 GLU A CA 1
ATOM 1295 C C . GLU A 1 184 ? -3.623 -0.933 -0.382 1.00 97.38 184 GLU A C 1
ATOM 1297 O O . GLU A 1 184 ? -4.683 -0.394 -0.720 1.00 97.38 184 GLU A O 1
ATOM 1302 N N . SER A 1 185 ? -2.463 -0.643 -0.969 1.00 97.81 185 SER A N 1
ATOM 1303 C CA . SER A 1 185 ? -2.430 0.202 -2.159 1.00 97.81 185 SER A CA 1
ATOM 1304 C C . SER A 1 185 ? -3.132 -0.475 -3.335 1.00 97.81 185 SER A C 1
ATOM 1306 O O . SER A 1 185 ? -2.839 -1.615 -3.690 1.00 97.81 185 SER A O 1
ATOM 1308 N N . GLY A 1 186 ? -4.036 0.262 -3.981 1.00 96.50 186 GLY A N 1
ATOM 1309 C CA . GLY A 1 186 ? -4.661 -0.151 -5.237 1.00 96.50 186 GLY A CA 1
ATOM 1310 C C . GLY A 1 186 ? -3.833 0.196 -6.474 1.00 96.50 186 GLY A C 1
ATOM 1311 O O . GLY A 1 186 ? -4.260 -0.120 -7.581 1.00 96.50 186 GLY A O 1
ATOM 1312 N N . THR A 1 187 ? -2.690 0.863 -6.314 1.00 96.69 187 THR A N 1
ATOM 1313 C CA . THR A 1 187 ? -1.791 1.275 -7.398 1.00 96.69 187 THR A CA 1
ATOM 1314 C C . THR A 1 187 ? -0.646 0.283 -7.478 1.00 96.69 187 THR A C 1
ATOM 1316 O O . THR A 1 187 ? -0.057 -0.018 -6.446 1.00 96.69 187 THR A O 1
ATOM 1319 N N . HIS A 1 188 ? -0.348 -0.248 -8.670 1.00 94.75 188 HIS A N 1
ATOM 1320 C CA . HIS A 1 188 ? 0.638 -1.321 -8.893 1.00 94.75 188 HIS A CA 1
ATOM 1321 C C . HIS A 1 188 ? 0.654 -2.345 -7.741 1.00 94.75 188 HIS A C 1
ATOM 1323 O O . HIS A 1 188 ? 1.673 -2.465 -7.055 1.00 94.75 188 HIS A O 1
ATOM 1329 N N . PRO A 1 189 ? -0.449 -3.073 -7.478 1.00 92.81 189 PRO A N 1
ATOM 1330 C CA . PRO A 1 189 ? -0.591 -3.883 -6.263 1.00 92.81 189 PRO A CA 1
ATOM 1331 C C . PRO A 1 189 ? 0.508 -4.941 -6.107 1.00 92.81 189 PRO A C 1
ATOM 1333 O O . PRO A 1 189 ? 0.924 -5.236 -4.994 1.00 92.81 189 PRO A O 1
ATOM 1336 N N . SER A 1 190 ? 1.061 -5.443 -7.217 1.00 92.94 190 SER A N 1
ATOM 1337 C CA . SER A 1 190 ? 2.195 -6.378 -7.223 1.00 92.94 190 SER A CA 1
ATOM 1338 C C . SER A 1 190 ? 3.541 -5.758 -6.819 1.00 92.94 190 SER A C 1
ATOM 1340 O O . SER A 1 190 ? 4.534 -6.471 -6.744 1.00 92.94 190 SER A O 1
ATOM 1342 N N . ILE A 1 191 ? 3.602 -4.439 -6.633 1.00 95.81 191 ILE A N 1
ATOM 1343 C CA . ILE A 1 191 ? 4.794 -3.691 -6.225 1.00 95.81 191 ILE A CA 1
ATOM 1344 C C . ILE A 1 191 ? 4.520 -2.964 -4.910 1.00 95.81 191 ILE A C 1
ATOM 1346 O O . ILE A 1 191 ? 5.212 -3.198 -3.929 1.00 95.81 191 ILE A O 1
ATOM 1350 N N . GLN A 1 192 ? 3.496 -2.111 -4.859 1.00 97.38 192 GLN A N 1
ATOM 1351 C CA . GLN A 1 192 ? 3.245 -1.253 -3.700 1.00 97.38 192 GLN A CA 1
ATOM 1352 C C . GLN A 1 192 ? 2.827 -2.046 -2.453 1.00 97.38 192 GLN A C 1
ATOM 1354 O O . GLN A 1 192 ? 3.279 -1.726 -1.352 1.00 97.38 192 GLN A O 1
ATOM 1359 N N . GLY A 1 193 ? 2.019 -3.099 -2.626 1.00 96.44 193 GLY A N 1
ATOM 1360 C CA . GLY A 1 193 ? 1.644 -4.018 -1.548 1.00 96.44 193 GLY A CA 1
ATOM 1361 C C . GLY A 1 193 ? 2.869 -4.727 -0.957 1.00 96.44 193 GLY A C 1
ATOM 1362 O O . GLY A 1 193 ? 3.164 -4.510 0.217 1.00 96.44 193 GLY A O 1
ATOM 1363 N N . PRO A 1 194 ? 3.649 -5.484 -1.756 1.00 96.38 194 PRO A N 1
ATOM 1364 C CA . PRO A 1 194 ? 4.888 -6.122 -1.299 1.00 96.38 194 PRO A CA 1
ATOM 1365 C C . PRO A 1 194 ? 5.949 -5.162 -0.741 1.00 96.38 194 PRO A C 1
ATOM 1367 O O . PRO A 1 194 ? 6.704 -5.539 0.152 1.00 96.38 194 PRO A O 1
ATOM 1370 N N . MET A 1 195 ? 5.985 -3.906 -1.202 1.00 97.81 195 MET A N 1
ATOM 1371 C CA . MET A 1 195 ? 6.838 -2.883 -0.591 1.00 97.81 195 MET A CA 1
ATOM 1372 C C . MET A 1 195 ? 6.399 -2.512 0.829 1.00 97.81 195 MET A C 1
ATOM 1374 O O . MET A 1 195 ? 7.216 -1.985 1.570 1.00 97.81 195 MET A O 1
ATOM 1378 N N . GLY A 1 196 ? 5.161 -2.795 1.239 1.00 97.31 196 GLY A N 1
ATOM 1379 C CA . GLY A 1 196 ? 4.690 -2.594 2.611 1.00 97.31 196 GLY A CA 1
ATOM 1380 C C . GLY A 1 196 ? 3.534 -1.611 2.772 1.00 97.31 196 GLY A C 1
ATOM 1381 O O . GLY A 1 196 ? 3.184 -1.287 3.910 1.00 97.31 196 GLY A O 1
ATOM 1382 N N . LEU A 1 197 ? 2.934 -1.127 1.675 1.00 98.31 197 LEU A N 1
ATOM 1383 C CA . LEU A 1 197 ? 1.740 -0.277 1.724 1.00 98.31 197 LEU A CA 1
ATOM 1384 C C . LEU A 1 197 ? 0.490 -1.115 1.999 1.00 98.31 197 LEU A C 1
ATOM 1386 O O . LEU A 1 197 ? -0.379 -1.271 1.142 1.00 98.31 197 LEU A O 1
ATOM 1390 N N . TYR A 1 198 ? 0.416 -1.640 3.221 1.00 98.19 198 TYR A N 1
ATOM 1391 C CA . TYR A 1 198 ? -0.736 -2.350 3.757 1.00 98.19 198 TYR A CA 1
ATOM 1392 C C . TYR A 1 198 ? -0.926 -2.105 5.259 1.00 98.19 198 TYR A C 1
ATOM 1394 O O . TYR A 1 198 ? -0.057 -1.594 5.967 1.00 98.19 198 TYR A O 1
ATOM 1402 N N . GLY A 1 199 ? -2.092 -2.491 5.757 1.00 97.75 199 GLY A N 1
ATOM 1403 C CA . GLY A 1 199 ? -2.465 -2.435 7.163 1.00 97.75 199 GLY A CA 1
ATOM 1404 C C . GLY A 1 199 ? -3.820 -3.090 7.380 1.00 97.75 199 GLY A C 1
ATOM 1405 O O . GLY A 1 199 ? -4.332 -3.792 6.509 1.00 97.75 199 GLY A O 1
ATOM 1406 N N . ILE A 1 200 ? -4.441 -2.817 8.519 1.00 97.00 200 ILE A N 1
ATOM 1407 C CA . ILE A 1 200 ? -5.784 -3.311 8.823 1.00 97.00 200 ILE A CA 1
ATOM 1408 C C . ILE A 1 200 ? -6.754 -2.175 9.119 1.00 97.00 200 ILE A C 1
ATOM 1410 O O . ILE A 1 200 ? -6.402 -1.152 9.710 1.00 97.00 200 ILE A O 1
ATOM 1414 N N . LEU A 1 201 ? -8.009 -2.414 8.765 1.00 97.12 201 LEU A N 1
ATOM 1415 C CA . LEU A 1 201 ? -9.154 -1.646 9.213 1.00 97.12 201 LEU A CA 1
ATOM 1416 C C . LEU A 1 201 ? -10.063 -2.546 10.048 1.00 97.12 201 LEU A C 1
ATOM 1418 O O . LEU A 1 201 ? -10.547 -3.571 9.570 1.00 97.12 201 LEU A O 1
ATOM 1422 N N . VAL A 1 202 ? -10.332 -2.136 11.277 1.00 95.44 202 VAL A N 1
ATOM 1423 C CA . VAL A 1 202 ? -11.275 -2.771 12.192 1.00 95.44 202 VAL A CA 1
ATOM 1424 C C . VAL A 1 202 ? -12.515 -1.887 12.279 1.00 95.44 202 VAL A C 1
ATOM 1426 O O . VAL A 1 202 ? -12.460 -0.765 12.777 1.00 95.44 202 VAL A O 1
ATOM 1429 N N . VAL A 1 203 ? -13.636 -2.383 11.758 1.00 94.44 203 VAL A N 1
ATOM 1430 C CA . VAL A 1 203 ? -14.931 -1.698 11.770 1.00 94.44 203 VAL A CA 1
ATOM 1431 C C . VAL A 1 203 ? -15.791 -2.270 12.897 1.00 94.44 203 VAL A C 1
ATOM 1433 O O . VAL A 1 203 ? -16.540 -3.225 12.688 1.00 94.44 203 VAL A O 1
ATOM 1436 N N . THR A 1 204 ? -15.656 -1.715 14.099 1.00 92.31 204 THR A N 1
ATOM 1437 C CA . THR A 1 204 ? -16.302 -2.167 15.343 1.00 92.31 204 THR A CA 1
ATOM 1438 C C . THR A 1 204 ? -16.522 -0.992 16.303 1.00 92.31 204 THR A C 1
ATOM 1440 O O . THR A 1 204 ? -16.000 0.107 16.125 1.00 92.31 204 THR A O 1
ATOM 1443 N N . THR A 1 205 ? -17.312 -1.197 17.355 1.00 88.81 205 THR A N 1
ATOM 1444 C CA . THR A 1 205 ? -17.290 -0.300 18.519 1.00 88.81 205 THR A CA 1
ATOM 1445 C C . THR A 1 205 ? -16.318 -0.863 19.544 1.00 88.81 205 THR A C 1
ATOM 1447 O O . THR A 1 205 ? -16.625 -1.878 20.163 1.00 88.81 205 THR A O 1
ATOM 1450 N N . ALA A 1 206 ? -15.167 -0.217 19.727 1.00 84.25 206 ALA A N 1
ATOM 1451 C CA . ALA A 1 206 ? -14.150 -0.673 20.669 1.00 84.25 206 ALA A CA 1
ATOM 1452 C C . ALA A 1 206 ? -14.669 -0.687 22.128 1.00 84.25 206 ALA A C 1
ATOM 1454 O O . ALA A 1 206 ? -15.469 0.178 22.508 1.00 84.25 206 ALA A O 1
ATOM 1455 N N . PRO A 1 207 ? -14.228 -1.647 22.960 1.00 85.31 207 PRO A N 1
ATOM 1456 C CA . PRO A 1 207 ? -14.566 -1.704 24.375 1.00 85.31 207 PRO A CA 1
ATOM 1457 C C . PRO A 1 207 ? -13.973 -0.501 25.113 1.00 85.31 207 PRO A C 1
ATOM 1459 O O . PRO A 1 207 ? -12.885 -0.022 24.798 1.00 85.31 207 PRO A O 1
ATOM 1462 N N . THR A 1 208 ? -14.681 -0.024 26.134 1.00 83.94 208 THR A N 1
ATOM 1463 C CA . THR A 1 208 ? -14.196 1.022 27.049 1.00 83.94 208 THR A CA 1
ATOM 1464 C C . THR A 1 208 ? -14.265 0.522 28.490 1.00 83.94 208 THR A C 1
ATOM 1466 O O . THR A 1 208 ? -14.836 -0.535 28.764 1.00 83.94 208 THR A O 1
ATOM 1469 N N . SER A 1 209 ? -13.671 1.250 29.441 1.00 82.56 209 SER A N 1
ATOM 1470 C CA . SER A 1 209 ? -13.698 0.846 30.854 1.00 82.56 209 SER A CA 1
ATOM 1471 C C . SER A 1 209 ? -15.140 0.642 31.340 1.00 82.56 209 SER A C 1
ATOM 1473 O O . SER A 1 209 ? -15.937 1.578 31.366 1.00 82.56 209 SER A O 1
ATOM 1475 N N . GLY A 1 210 ? -15.485 -0.602 31.682 1.00 82.06 210 GLY A N 1
ATOM 1476 C CA . GLY A 1 210 ? -16.819 -0.988 32.152 1.00 82.06 210 GLY A CA 1
ATOM 1477 C C . GLY A 1 210 ? -17.883 -1.200 31.067 1.00 82.06 210 GLY A C 1
ATOM 1478 O O . GLY A 1 210 ? -19.001 -1.571 31.417 1.00 82.06 210 GLY A O 1
ATOM 1479 N N . THR A 1 211 ? -17.564 -1.027 29.777 1.00 88.38 211 THR A N 1
ATOM 1480 C CA . THR A 1 211 ? -18.510 -1.242 28.665 1.00 88.38 211 THR A CA 1
ATOM 1481 C C . THR A 1 211 ? -17.903 -2.156 27.604 1.00 88.38 211 THR A C 1
ATOM 1483 O O . THR A 1 211 ? -16.867 -1.840 27.018 1.00 88.38 211 THR A O 1
ATOM 1486 N N . ALA A 1 212 ? -18.561 -3.287 27.336 1.00 90.81 212 ALA A N 1
ATOM 1487 C CA . ALA A 1 212 ? -18.155 -4.194 26.266 1.00 90.81 212 ALA A CA 1
ATOM 1488 C C . ALA A 1 212 ? -18.232 -3.501 24.896 1.00 90.81 212 ALA A C 1
ATOM 1490 O O . ALA A 1 212 ? -19.144 -2.714 24.633 1.00 90.81 212 ALA A O 1
ATOM 1491 N N . GLY A 1 213 ? -17.281 -3.825 24.027 1.00 90.69 213 GLY A N 1
ATOM 1492 C CA . GLY A 1 213 ? -17.304 -3.442 22.626 1.00 90.69 213 GLY A CA 1
ATOM 1493 C C . GLY A 1 213 ? -18.363 -4.221 21.853 1.00 90.69 213 GLY A C 1
ATOM 1494 O O . GLY A 1 213 ? -18.963 -5.172 22.365 1.00 90.69 213 GLY A O 1
ATOM 1495 N N . CYS A 1 214 ? -18.582 -3.827 20.602 1.00 91.88 214 CYS A N 1
ATOM 1496 C CA . CYS A 1 214 ? -19.538 -4.457 19.708 1.00 91.88 214 CYS A CA 1
ATOM 1497 C C . CYS A 1 214 ? -18.941 -4.750 18.333 1.00 91.88 214 CYS A C 1
ATOM 1499 O O . CYS A 1 214 ? -18.594 -3.831 17.590 1.00 91.88 214 CYS A O 1
ATOM 1501 N N . ALA A 1 215 ? -18.829 -6.038 17.996 1.00 90.88 215 ALA A N 1
ATOM 1502 C CA . ALA A 1 215 ? -18.240 -6.485 16.736 1.00 90.88 215 ALA A CA 1
ATOM 1503 C C . ALA A 1 215 ? -19.264 -6.411 15.602 1.00 90.88 215 ALA A C 1
ATOM 1505 O O . ALA A 1 215 ? -18.958 -5.952 14.506 1.00 90.88 215 ALA A O 1
ATOM 1506 N N . TYR A 1 216 ? -20.504 -6.813 15.896 1.00 90.19 216 TYR A N 1
ATOM 1507 C CA . TYR A 1 216 ? -21.617 -6.758 14.958 1.00 90.19 216 TYR A CA 1
ATOM 1508 C C . TYR A 1 216 ? -22.838 -6.119 15.630 1.00 90.19 216 TYR A C 1
ATOM 1510 O O . TYR A 1 216 ? -23.283 -6.619 16.671 1.00 90.19 216 TYR A O 1
ATOM 1518 N N . PRO A 1 217 ? -23.400 -5.036 15.061 1.00 85.88 217 PRO A N 1
ATOM 1519 C CA . PRO A 1 217 ? -24.626 -4.436 15.561 1.00 85.88 217 PRO A CA 1
ATOM 1520 C C . PRO A 1 217 ? -25.797 -5.413 15.408 1.00 85.88 217 PRO A C 1
ATOM 1522 O O . PRO A 1 217 ? -25.840 -6.228 14.485 1.00 85.88 217 PRO A O 1
ATOM 1525 N N . GLY A 1 218 ? -26.745 -5.341 16.337 1.00 85.06 218 GLY A N 1
ATOM 1526 C CA . GLY A 1 218 ? -27.977 -6.119 16.291 1.00 85.06 218 GLY A CA 1
ATOM 1527 C C . GLY A 1 218 ? -28.987 -5.564 15.288 1.00 85.06 218 GLY A C 1
ATOM 1528 O O . GLY A 1 218 ? -28.840 -4.463 14.762 1.00 85.06 218 GLY A O 1
ATOM 1529 N N . ALA A 1 219 ? -30.052 -6.333 15.045 1.00 84.94 219 ALA A N 1
ATOM 1530 C CA . ALA A 1 219 ? -31.133 -5.941 14.135 1.00 84.94 219 ALA A CA 1
ATOM 1531 C C . ALA A 1 219 ? -31.868 -4.661 14.585 1.00 84.94 219 ALA A C 1
ATOM 1533 O O . ALA A 1 219 ? -32.442 -3.953 13.760 1.00 84.94 219 ALA A O 1
ATOM 1534 N N . THR A 1 220 ? -31.833 -4.354 15.885 1.00 85.38 220 THR A N 1
ATOM 1535 C CA . THR A 1 220 ? -32.381 -3.121 16.457 1.00 85.38 220 THR A CA 1
ATOM 1536 C C . THR A 1 220 ? -31.269 -2.087 16.617 1.00 85.38 220 THR A C 1
ATOM 1538 O O . THR A 1 220 ? -30.225 -2.381 17.205 1.00 85.38 220 THR A O 1
ATOM 1541 N N . ALA A 1 221 ? -31.497 -0.860 16.145 1.00 79.00 221 ALA A N 1
ATOM 1542 C CA . ALA A 1 221 ? -30.542 0.237 16.298 1.00 79.00 221 ALA A CA 1
ATOM 1543 C C . ALA A 1 221 ? -30.127 0.418 17.772 1.00 79.00 221 ALA A C 1
ATOM 1545 O O . ALA A 1 221 ? -30.972 0.438 18.666 1.00 79.00 221 ALA A O 1
ATOM 1546 N N . GLY A 1 222 ? -28.819 0.525 18.020 1.00 78.25 222 GLY A N 1
ATOM 1547 C CA . GLY A 1 222 ? -28.249 0.651 19.366 1.00 78.25 222 GLY A CA 1
ATOM 1548 C C . GLY A 1 222 ? -28.073 -0.666 20.132 1.00 78.25 222 GLY A C 1
ATOM 1549 O O . GLY A 1 222 ? -27.544 -0.646 21.239 1.00 78.25 222 GLY A O 1
ATOM 1550 N N . THR A 1 223 ? -28.471 -1.811 19.565 1.00 87.88 223 THR A N 1
ATOM 1551 C CA . THR A 1 223 ? -28.201 -3.130 20.161 1.00 87.88 223 THR A CA 1
ATOM 1552 C C . THR A 1 223 ? -26.941 -3.758 19.580 1.00 87.88 223 THR A C 1
ATOM 1554 O O . THR A 1 223 ? -26.563 -3.476 18.442 1.00 87.88 223 THR A O 1
ATOM 1557 N N . CYS A 1 224 ? -26.301 -4.633 20.354 1.00 91.19 224 CYS A N 1
ATOM 1558 C CA . CYS A 1 224 ? -25.152 -5.404 19.904 1.00 91.19 224 CYS A CA 1
ATOM 1559 C C . CYS A 1 224 ? -25.515 -6.883 19.757 1.00 91.19 224 CYS A C 1
ATOM 1561 O O . CYS A 1 224 ? -26.053 -7.471 20.692 1.00 91.19 224 CYS A O 1
ATOM 1563 N N . ALA A 1 225 ? -25.209 -7.485 18.605 1.00 92.62 225 ALA A N 1
ATOM 1564 C CA . ALA A 1 225 ? -25.373 -8.923 18.396 1.00 92.62 225 ALA A CA 1
ATOM 1565 C C . ALA A 1 225 ? -24.192 -9.720 18.962 1.00 92.62 225 ALA A C 1
ATOM 1567 O O . ALA A 1 225 ? -24.382 -10.809 19.496 1.00 92.62 225 ALA A O 1
ATOM 1568 N N . VAL A 1 226 ? -22.975 -9.180 18.841 1.00 93.00 226 VAL A N 1
ATOM 1569 C CA . VAL A 1 226 ? -21.741 -9.842 19.284 1.00 93.00 226 VAL A CA 1
ATOM 1570 C C . VAL A 1 226 ? -20.910 -8.862 20.101 1.00 93.00 226 VAL A C 1
ATOM 1572 O O . VAL A 1 226 ? -20.177 -8.040 19.547 1.00 93.00 226 VAL A O 1
ATOM 1575 N N . SER A 1 227 ? -21.056 -8.936 21.423 1.00 93.38 227 SER A N 1
ATOM 1576 C CA . SER A 1 227 ? -20.284 -8.130 22.368 1.00 93.38 227 SER A CA 1
ATOM 1577 C C . SER A 1 227 ? -18.950 -8.786 22.708 1.00 93.38 227 SER A C 1
ATOM 1579 O O . SER A 1 227 ? -18.876 -10.011 22.802 1.00 93.38 227 SER A O 1
ATOM 1581 N N . TYR A 1 228 ? -17.923 -7.985 22.978 1.00 92.25 228 TYR A N 1
ATOM 1582 C CA . TYR A 1 228 ? -16.611 -8.482 23.390 1.00 92.25 228 TYR A CA 1
ATOM 1583 C C . TYR A 1 228 ? -15.957 -7.555 24.415 1.00 92.25 228 TYR A C 1
ATOM 1585 O O . TY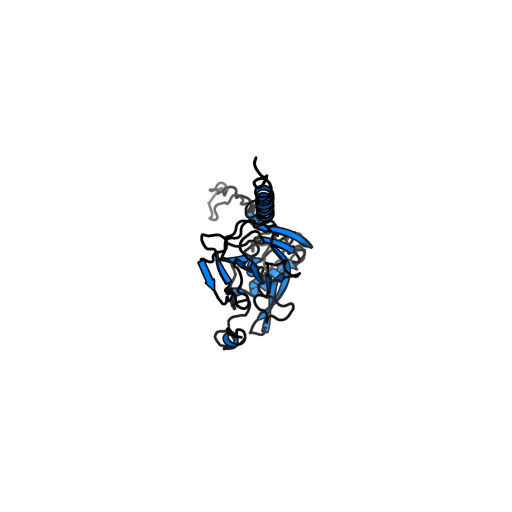R A 1 228 ? -16.198 -6.351 24.435 1.00 92.25 228 TYR A O 1
ATOM 1593 N N . ASN A 1 229 ? -15.126 -8.116 25.291 1.00 91.81 229 ASN A N 1
ATOM 1594 C CA . ASN A 1 229 ? -14.425 -7.345 26.323 1.00 91.81 229 ASN A CA 1
ATOM 1595 C C . ASN A 1 229 ? -13.019 -6.915 25.893 1.00 91.81 229 ASN A C 1
ATOM 1597 O O . ASN A 1 229 ? -12.493 -5.950 26.436 1.00 91.81 229 ASN A O 1
ATOM 1601 N N . ALA A 1 230 ? -12.430 -7.625 24.932 1.00 88.19 230 ALA A N 1
ATOM 1602 C CA . ALA A 1 230 ? -11.103 -7.358 24.401 1.00 88.19 230 ALA A CA 1
ATOM 1603 C C . ALA A 1 230 ? -11.033 -7.769 22.927 1.00 88.19 230 ALA A C 1
ATOM 1605 O O . ALA A 1 230 ? -11.717 -8.703 22.503 1.00 88.19 230 ALA A O 1
ATOM 1606 N N . GLU A 1 231 ? -10.195 -7.075 22.168 1.00 86.31 231 GLU A N 1
ATOM 1607 C CA . GLU A 1 231 ? -9.874 -7.385 20.778 1.00 86.31 231 GLU A CA 1
ATOM 1608 C C . GLU A 1 231 ? -8.361 -7.352 20.591 1.00 86.31 231 GLU A C 1
ATOM 1610 O O . GLU A 1 231 ? -7.668 -6.559 21.228 1.00 86.31 231 GLU A O 1
ATOM 1615 N N . ILE A 1 232 ? -7.851 -8.225 19.721 1.00 88.50 232 ILE A N 1
ATOM 1616 C CA . ILE A 1 232 ? -6.443 -8.241 19.332 1.00 88.50 232 ILE A CA 1
ATOM 1617 C C . ILE A 1 232 ? -6.392 -8.277 17.804 1.00 88.50 232 ILE A C 1
ATOM 1619 O O . ILE A 1 232 ? -6.775 -9.289 17.211 1.00 88.50 232 ILE A O 1
ATOM 1623 N N . PRO A 1 233 ? -5.944 -7.195 17.149 1.00 90.31 233 PRO A N 1
ATOM 1624 C CA . PRO A 1 233 ? -5.737 -7.212 15.714 1.00 90.31 233 PRO A CA 1
ATOM 1625 C C . PRO A 1 233 ? -4.564 -8.123 15.331 1.00 90.31 233 PRO A C 1
ATOM 1627 O O . PRO A 1 233 ? -3.483 -8.041 15.921 1.00 90.31 233 PRO A O 1
ATOM 1630 N N . LEU A 1 234 ? -4.771 -8.958 14.310 1.00 93.19 234 LEU A N 1
ATOM 1631 C CA . LEU A 1 234 ? -3.757 -9.855 13.761 1.00 93.19 234 LEU A CA 1
ATOM 1632 C C . LEU A 1 234 ? -3.627 -9.644 12.250 1.00 93.19 234 LEU A C 1
ATOM 1634 O O . LEU A 1 234 ? -4.592 -9.829 11.510 1.00 93.19 234 LEU A O 1
ATOM 1638 N N . LEU A 1 235 ? -2.424 -9.300 11.799 1.00 95.50 235 LEU A N 1
ATOM 1639 C CA . LEU A 1 235 ? -2.040 -9.231 10.396 1.00 95.50 235 LEU A CA 1
ATOM 1640 C C . LEU A 1 235 ? -0.864 -10.172 10.154 1.00 95.50 235 LEU A C 1
ATOM 1642 O O . LEU A 1 235 ? 0.158 -10.096 10.837 1.00 95.50 235 LEU A O 1
ATOM 1646 N N . LEU A 1 236 ? -1.026 -11.046 9.167 1.00 95.56 236 LEU A N 1
ATOM 1647 C CA . LEU A 1 236 ? 0.036 -11.898 8.654 1.00 95.56 236 LEU A CA 1
ATOM 1648 C C . LEU A 1 236 ? 0.551 -11.280 7.362 1.00 95.56 236 LEU A C 1
ATOM 1650 O O . LEU A 1 236 ? -0.244 -10.875 6.515 1.00 95.56 236 LEU A O 1
ATOM 1654 N N . SER A 1 237 ? 1.865 -11.207 7.219 1.00 95.81 237 SER A N 1
ATOM 1655 C CA . SER A 1 237 ? 2.483 -10.703 5.999 1.00 95.81 237 SER A CA 1
ATOM 1656 C C . SER A 1 237 ? 3.825 -11.356 5.731 1.00 95.81 237 SER A C 1
ATOM 1658 O O . SER A 1 237 ? 4.294 -12.191 6.503 1.00 95.81 237 SER A O 1
ATOM 1660 N N . GLU A 1 238 ? 4.433 -10.994 4.611 1.00 95.50 238 GLU A N 1
ATOM 1661 C CA . GLU A 1 238 ? 5.712 -11.523 4.172 1.00 95.50 238 GLU A CA 1
ATOM 1662 C C . GLU A 1 238 ? 6.571 -10.435 3.521 1.00 95.50 238 GLU A C 1
ATOM 1664 O O . GLU A 1 238 ? 6.062 -9.388 3.111 1.00 95.50 238 GLU A O 1
ATOM 1669 N N . ILE A 1 239 ? 7.884 -10.662 3.498 1.00 95.81 239 ILE A N 1
ATOM 1670 C CA . ILE A 1 239 ? 8.888 -9.782 2.899 1.00 95.81 239 ILE A CA 1
ATOM 1671 C C . ILE A 1 239 ? 9.860 -10.630 2.078 1.00 95.81 239 ILE A C 1
ATOM 1673 O O . ILE A 1 239 ? 10.440 -11.604 2.576 1.00 95.81 239 ILE A O 1
ATOM 1677 N N . ASP A 1 240 ? 10.080 -10.202 0.837 1.00 96.50 240 ASP A N 1
ATOM 1678 C CA . ASP A 1 240 ? 11.177 -10.653 -0.012 1.00 96.50 240 ASP A CA 1
ATOM 1679 C C . ASP A 1 240 ? 12.225 -9.531 -0.094 1.00 96.50 240 ASP A C 1
ATOM 1681 O O . ASP A 1 240 ? 12.044 -8.576 -0.856 1.00 96.50 240 ASP A O 1
ATOM 1685 N N . PRO A 1 241 ? 13.338 -9.624 0.655 1.00 95.88 241 PRO A N 1
ATOM 1686 C CA . PRO A 1 241 ? 14.348 -8.571 0.672 1.00 95.88 241 PRO A CA 1
ATOM 1687 C C . PRO A 1 241 ? 14.929 -8.287 -0.719 1.00 95.88 241 PRO A C 1
ATOM 1689 O O . PRO A 1 241 ? 15.222 -7.136 -1.024 1.00 95.88 241 PRO A O 1
ATOM 1692 N N . VAL A 1 242 ? 15.049 -9.302 -1.585 1.00 95.81 242 VAL A N 1
ATOM 1693 C CA . VAL A 1 242 ? 15.644 -9.152 -2.919 1.00 95.81 242 VAL A CA 1
ATOM 1694 C C . VAL A 1 242 ? 14.726 -8.324 -3.808 1.00 95.81 242 VAL A C 1
ATOM 1696 O O . VAL A 1 242 ? 15.185 -7.407 -4.493 1.00 95.81 242 VAL A O 1
ATOM 1699 N N . GLN A 1 243 ? 13.423 -8.611 -3.775 1.00 95.06 243 GLN A N 1
ATOM 1700 C CA . GLN A 1 243 ? 12.438 -7.820 -4.506 1.00 95.06 243 GLN A CA 1
ATOM 1701 C C . GLN A 1 243 ? 12.386 -6.382 -3.975 1.00 95.06 243 GLN A C 1
ATOM 1703 O O . GLN A 1 243 ? 12.403 -5.436 -4.765 1.00 95.06 243 GLN A O 1
ATOM 1708 N N . ASN A 1 244 ? 12.344 -6.208 -2.654 1.00 97.25 244 ASN A N 1
ATOM 1709 C CA . ASN A 1 244 ? 12.290 -4.901 -2.004 1.00 97.25 244 ASN A CA 1
ATOM 1710 C C . ASN A 1 244 ? 13.512 -4.029 -2.346 1.00 97.25 244 ASN A C 1
ATOM 1712 O O . ASN A 1 244 ? 13.360 -2.863 -2.729 1.00 97.25 244 ASN A O 1
ATOM 1716 N N . ASP A 1 245 ? 14.716 -4.604 -2.291 1.00 97.00 245 ASP A N 1
ATOM 1717 C CA . ASP A 1 245 ? 15.960 -3.943 -2.692 1.00 97.00 245 ASP A CA 1
ATOM 1718 C C . ASP A 1 245 ? 15.948 -3.571 -4.175 1.00 97.00 245 ASP A C 1
ATOM 1720 O O . ASP A 1 245 ? 16.286 -2.441 -4.536 1.00 97.00 245 ASP A O 1
ATOM 1724 N N . ALA A 1 246 ? 15.509 -4.485 -5.043 1.00 94.75 246 ALA A N 1
ATOM 1725 C CA . ALA A 1 246 ? 15.441 -4.241 -6.478 1.00 94.75 246 ALA A CA 1
ATOM 1726 C C . ALA A 1 246 ? 14.444 -3.123 -6.829 1.00 94.75 246 ALA A C 1
ATOM 1728 O O . ALA A 1 246 ? 14.744 -2.278 -7.674 1.00 94.75 246 ALA A O 1
ATOM 1729 N N . VAL A 1 247 ? 13.282 -3.070 -6.166 1.00 96.12 247 VAL A N 1
ATOM 1730 C CA . VAL A 1 247 ? 12.310 -1.979 -6.334 1.00 96.12 247 VAL A CA 1
ATOM 1731 C C . VAL A 1 247 ? 12.897 -0.664 -5.829 1.00 96.12 247 VAL A C 1
ATOM 1733 O O . VAL A 1 247 ? 12.830 0.336 -6.543 1.00 96.12 247 VAL A O 1
ATOM 1736 N N . SER A 1 248 ? 13.503 -0.658 -4.639 1.00 96.75 248 SER A N 1
ATOM 1737 C CA . SER A 1 248 ? 14.148 0.530 -4.073 1.00 96.75 248 SER A CA 1
ATOM 1738 C C . SER A 1 248 ? 15.250 1.065 -4.993 1.00 96.75 248 SER A C 1
ATOM 1740 O O . SER A 1 248 ? 15.294 2.260 -5.284 1.00 96.75 248 SER A O 1
ATOM 1742 N N . ALA A 1 249 ? 16.102 0.194 -5.534 1.00 94.50 249 ALA A N 1
ATOM 1743 C CA . ALA A 1 249 ? 17.125 0.580 -6.498 1.00 94.50 249 ALA A CA 1
ATOM 1744 C C . ALA A 1 249 ? 16.512 1.132 -7.796 1.00 94.50 249 ALA A C 1
ATOM 1746 O O . ALA A 1 249 ? 16.963 2.163 -8.293 1.00 94.50 249 ALA A O 1
ATOM 1747 N N . ALA A 1 250 ? 15.463 0.488 -8.321 1.00 93.50 250 ALA A N 1
ATOM 1748 C CA . ALA A 1 250 ? 14.811 0.897 -9.561 1.00 93.50 250 ALA A CA 1
ATOM 1749 C C . ALA A 1 250 ? 14.194 2.296 -9.458 1.00 93.50 250 ALA A C 1
ATOM 1751 O O . ALA A 1 250 ? 14.475 3.140 -10.305 1.00 93.50 250 ALA A O 1
ATOM 1752 N N . VAL A 1 251 ? 13.407 2.574 -8.414 1.00 95.69 251 VAL A N 1
ATOM 1753 C CA . VAL A 1 251 ? 12.739 3.881 -8.267 1.00 95.69 251 VAL A CA 1
ATOM 1754 C C . VAL A 1 251 ? 13.728 5.020 -8.018 1.00 95.69 251 VAL A C 1
ATOM 1756 O O . VAL A 1 251 ? 13.433 6.166 -8.339 1.00 95.69 251 VAL A O 1
ATOM 1759 N N . ASN A 1 252 ? 14.911 4.730 -7.476 1.00 94.31 252 ASN A N 1
ATOM 1760 C CA . ASN A 1 252 ? 15.964 5.726 -7.278 1.00 94.31 252 ASN A CA 1
ATOM 1761 C C . ASN A 1 252 ? 16.907 5.862 -8.489 1.00 94.31 252 ASN A C 1
ATOM 1763 O O . ASN A 1 252 ? 17.781 6.731 -8.491 1.00 94.31 252 ASN A O 1
ATOM 1767 N N . ALA A 1 253 ? 16.756 5.030 -9.524 1.00 91.56 253 ALA A N 1
ATOM 1768 C CA . ALA A 1 253 ? 17.570 5.110 -10.727 1.00 91.56 253 ALA A CA 1
ATOM 1769 C C . ALA A 1 253 ? 17.157 6.295 -11.615 1.00 91.56 253 ALA A C 1
ATOM 1771 O O . ALA A 1 253 ? 15.980 6.642 -11.743 1.00 91.56 253 ALA A O 1
ATOM 1772 N N . ALA A 1 254 ? 18.139 6.894 -12.293 1.00 89.75 254 ALA A N 1
ATOM 1773 C CA . ALA A 1 254 ? 17.868 7.898 -13.314 1.00 89.75 254 ALA A CA 1
ATOM 1774 C C . ALA A 1 254 ? 16.981 7.311 -14.423 1.00 89.75 254 ALA A C 1
ATOM 1776 O O . ALA A 1 254 ? 17.136 6.152 -14.804 1.00 89.75 254 ALA A O 1
ATOM 1777 N N . TYR A 1 255 ? 16.083 8.131 -14.970 1.00 90.50 255 TYR A N 1
ATOM 1778 C CA . TYR A 1 255 ? 15.170 7.735 -16.047 1.00 90.50 255 TYR A CA 1
ATOM 1779 C C . TYR A 1 255 ? 14.215 6.586 -15.679 1.00 90.50 255 TYR A C 1
ATOM 1781 O O . TYR A 1 255 ? 13.709 5.915 -16.567 1.00 90.50 255 TYR A O 1
ATOM 1789 N N . PHE A 1 256 ? 13.947 6.322 -14.399 1.00 94.00 256 PHE A N 1
ATOM 1790 C CA . PHE A 1 256 ? 12.937 5.331 -14.033 1.00 94.00 256 PHE A CA 1
ATOM 1791 C C . PHE A 1 256 ? 11.563 5.649 -14.651 1.00 94.00 256 PHE A C 1
ATOM 1793 O O . PHE A 1 256 ? 11.119 6.798 -14.655 1.00 94.00 256 PHE A O 1
ATOM 1800 N N . SER A 1 257 ? 10.882 4.611 -15.137 1.00 91.81 257 SER A N 1
ATOM 1801 C CA . SER A 1 257 ? 9.493 4.664 -15.579 1.00 91.81 257 SER A CA 1
ATOM 1802 C C . SER A 1 257 ? 8.710 3.475 -15.029 1.00 91.81 257 SER A C 1
ATOM 1804 O O . SER A 1 257 ? 8.977 2.319 -15.359 1.00 91.81 257 SER A O 1
ATOM 1806 N N . GLU A 1 258 ? 7.678 3.769 -14.243 1.00 90.81 258 GLU A N 1
ATOM 1807 C CA . GLU A 1 258 ? 6.738 2.782 -13.694 1.00 90.81 258 GLU A CA 1
ATOM 1808 C C . GLU A 1 258 ? 5.784 2.171 -14.735 1.00 90.81 258 GLU A C 1
ATOM 1810 O O . GLU A 1 258 ? 5.088 1.196 -14.443 1.00 90.81 258 GLU A O 1
ATOM 1815 N N . THR A 1 259 ? 5.720 2.754 -15.937 1.00 88.50 259 THR A N 1
ATOM 1816 C CA . THR A 1 259 ? 4.839 2.298 -17.027 1.00 88.50 259 THR A CA 1
ATOM 1817 C C . THR A 1 259 ? 5.550 1.356 -17.996 1.00 88.50 259 THR A C 1
ATOM 1819 O O . THR A 1 259 ? 4.901 0.681 -18.797 1.00 88.50 259 THR A O 1
ATOM 1822 N N . LEU A 1 260 ? 6.883 1.279 -17.923 1.00 88.69 260 LEU A N 1
ATOM 1823 C CA . LEU A 1 260 ? 7.652 0.317 -18.699 1.00 88.69 260 LEU A CA 1
ATOM 1824 C C . LEU A 1 260 ? 7.503 -1.084 -18.114 1.00 88.69 260 LEU A C 1
ATOM 1826 O O . LEU A 1 260 ? 7.598 -1.302 -16.908 1.00 88.69 260 LEU A O 1
ATOM 1830 N N . VAL A 1 261 ? 7.310 -2.052 -19.005 1.00 85.06 261 VAL A N 1
ATOM 1831 C CA . VAL A 1 261 ? 7.187 -3.463 -18.646 1.00 85.06 261 VAL A CA 1
ATOM 1832 C C . VAL A 1 261 ? 8.565 -4.112 -18.693 1.00 85.06 261 VAL A C 1
ATOM 1834 O O . VAL A 1 261 ? 9.303 -3.961 -19.670 1.00 85.06 261 VAL A O 1
ATOM 1837 N N . TRP A 1 262 ? 8.901 -4.865 -17.648 1.00 87.56 262 TRP A N 1
ATOM 1838 C CA . TRP A 1 262 ? 10.104 -5.688 -17.632 1.00 87.56 262 TRP A CA 1
ATOM 1839 C C . TRP A 1 262 ? 10.069 -6.710 -18.778 1.00 87.56 262 TRP A C 1
ATOM 1841 O O . TRP A 1 262 ? 9.087 -7.435 -18.939 1.00 87.56 262 TRP A O 1
ATOM 1851 N N . SER A 1 263 ? 11.140 -6.769 -19.574 1.00 83.00 263 SER A N 1
ATOM 1852 C CA . SER A 1 263 ? 11.234 -7.654 -20.747 1.00 83.00 263 SER A CA 1
ATOM 1853 C C . SER A 1 263 ? 12.405 -8.633 -20.681 1.00 83.00 263 SER A C 1
ATOM 1855 O O . SER A 1 263 ? 12.341 -9.699 -21.287 1.00 83.00 263 SER A O 1
ATOM 1857 N N . GLY A 1 264 ? 13.496 -8.259 -20.002 1.00 81.94 264 GLY A N 1
ATOM 1858 C CA . GLY A 1 264 ? 14.748 -9.022 -20.009 1.00 81.94 264 GLY A CA 1
ATOM 1859 C C . GLY A 1 264 ? 15.437 -9.100 -21.382 1.00 81.94 264 GLY A C 1
ATOM 1860 O O . GLY A 1 264 ? 16.444 -9.790 -21.518 1.00 81.94 264 GLY A O 1
ATOM 1861 N N . GLN A 1 265 ? 14.914 -8.418 -22.407 1.00 82.62 265 GLN A N 1
ATOM 1862 C CA . GLN A 1 265 ? 15.417 -8.489 -23.778 1.00 82.62 265 GLN A CA 1
ATOM 1863 C C . GLN A 1 265 ? 16.588 -7.523 -24.009 1.00 82.62 265 GLN A C 1
ATOM 1865 O O . GLN A 1 265 ? 16.634 -6.461 -23.384 1.00 82.62 265 GLN A O 1
ATOM 1870 N N . PRO A 1 266 ? 17.510 -7.825 -24.946 1.00 81.25 266 PRO A N 1
ATOM 1871 C CA . PRO A 1 266 ? 18.550 -6.888 -25.357 1.00 81.25 266 PRO A CA 1
ATOM 1872 C C . PRO A 1 266 ? 17.984 -5.509 -25.727 1.00 81.25 266 PRO A C 1
ATOM 1874 O O . PRO A 1 266 ? 17.069 -5.402 -26.538 1.00 81.25 266 PRO A O 1
ATOM 1877 N N . GLY A 1 267 ? 18.527 -4.452 -25.118 1.00 77.38 267 GLY A N 1
ATOM 1878 C CA . GLY A 1 267 ? 18.072 -3.066 -25.302 1.00 77.38 267 GLY A CA 1
ATOM 1879 C C . GLY A 1 267 ? 16.734 -2.704 -24.636 1.00 77.38 267 GLY A C 1
ATOM 1880 O O . GLY A 1 267 ? 16.320 -1.553 -24.724 1.00 77.38 267 GLY A O 1
ATOM 1881 N N . GLY A 1 268 ? 16.064 -3.643 -23.962 1.00 81.56 268 GLY A N 1
ATOM 1882 C CA . GLY A 1 268 ? 14.835 -3.402 -23.205 1.00 81.56 268 GLY A CA 1
ATOM 1883 C C . GLY A 1 268 ? 15.077 -3.233 -21.705 1.00 81.56 268 GLY A C 1
ATOM 1884 O O . GLY A 1 268 ? 16.163 -3.516 -21.187 1.00 81.56 268 GLY A O 1
ATOM 1885 N N . CYS A 1 269 ? 14.039 -2.812 -20.975 1.00 86.06 269 CYS A N 1
ATOM 1886 C CA . CYS A 1 269 ? 14.116 -2.797 -19.518 1.00 86.06 269 CYS A CA 1
ATOM 1887 C C . CYS A 1 269 ? 14.288 -4.225 -18.969 1.00 86.06 269 CYS A C 1
ATOM 1889 O O . CYS A 1 269 ? 13.618 -5.167 -19.416 1.00 86.06 269 CYS A O 1
ATOM 1891 N N . GLY A 1 270 ? 15.179 -4.369 -17.986 1.00 81.19 270 GLY A N 1
ATOM 1892 C CA . GLY A 1 270 ? 15.500 -5.646 -17.352 1.00 81.19 270 GLY A CA 1
ATOM 1893 C C . GLY A 1 270 ? 16.683 -6.387 -17.970 1.00 81.19 270 GLY A C 1
ATOM 1894 O O . GLY A 1 270 ? 16.991 -7.484 -17.517 1.00 81.19 270 GLY A O 1
ATOM 1895 N N . ASN A 1 271 ? 17.343 -5.818 -18.985 1.00 82.62 271 ASN A N 1
ATOM 1896 C CA . ASN A 1 271 ? 18.553 -6.388 -19.574 1.00 82.62 271 ASN A CA 1
ATOM 1897 C C . ASN A 1 271 ? 19.751 -6.297 -18.598 1.00 82.62 271 ASN A C 1
ATOM 1899 O O . ASN A 1 271 ? 20.206 -5.183 -18.329 1.00 82.62 271 ASN A O 1
ATOM 1903 N N . PRO A 1 272 ? 20.322 -7.425 -18.126 1.00 71.75 272 PRO A N 1
ATOM 1904 C CA . PRO A 1 272 ? 21.422 -7.424 -17.154 1.00 71.75 272 PRO A CA 1
ATOM 1905 C C . PRO A 1 272 ? 22.723 -6.797 -17.670 1.00 71.75 272 PRO A C 1
ATOM 1907 O O . PRO A 1 272 ? 23.580 -6.411 -16.883 1.00 71.75 272 PRO A O 1
ATOM 1910 N N . SER A 1 273 ? 22.902 -6.730 -18.991 1.00 74.31 273 SER A N 1
ATOM 1911 C CA . SER A 1 273 ? 24.141 -6.260 -19.620 1.00 74.31 273 SER A CA 1
ATOM 1912 C C . SER A 1 273 ? 24.100 -4.788 -20.036 1.00 74.31 273 SER A C 1
ATOM 1914 O O . SER A 1 273 ? 25.041 -4.319 -20.674 1.00 74.31 273 SER A O 1
ATOM 1916 N N . TYR A 1 274 ? 23.019 -4.061 -19.736 1.00 74.38 274 TYR A N 1
ATOM 1917 C CA . TYR A 1 274 ? 22.804 -2.706 -20.246 1.00 74.38 274 TYR A CA 1
ATOM 1918 C C . TYR A 1 274 ? 22.904 -1.627 -19.165 1.00 74.38 274 TYR A C 1
ATOM 1920 O O . TYR A 1 274 ? 22.539 -1.841 -18.012 1.00 74.38 274 TYR A O 1
ATOM 1928 N N . VAL A 1 275 ? 23.368 -0.439 -19.563 1.00 78.44 275 VAL A N 1
ATOM 1929 C CA . VAL A 1 275 ? 23.451 0.748 -18.700 1.00 78.44 275 VAL A CA 1
ATOM 1930 C C . VAL A 1 275 ? 22.151 1.548 -18.813 1.00 78.44 275 VAL A C 1
ATOM 1932 O O . VAL A 1 275 ? 21.694 1.842 -19.917 1.00 78.44 275 VAL A O 1
ATOM 1935 N N . VAL A 1 276 ? 21.555 1.914 -17.678 1.00 83.31 276 VAL A N 1
ATOM 1936 C CA . VAL A 1 276 ? 20.321 2.714 -17.633 1.00 83.31 276 VAL A CA 1
ATOM 1937 C C . VAL A 1 276 ? 20.539 4.076 -18.303 1.00 83.31 276 VAL A C 1
ATOM 1939 O O . VAL A 1 276 ? 21.509 4.774 -18.008 1.00 83.31 276 VAL A O 1
ATOM 1942 N N . SER A 1 277 ? 19.638 4.463 -19.209 1.00 83.50 277 SER A N 1
ATOM 1943 C CA . SER A 1 277 ? 19.710 5.730 -19.949 1.00 83.50 277 SER A CA 1
ATOM 1944 C C . SER A 1 277 ? 18.319 6.212 -20.379 1.00 83.50 277 SER A C 1
ATOM 1946 O O . SER A 1 277 ? 17.342 5.483 -20.245 1.00 83.50 277 SER A O 1
ATOM 1948 N N . ALA A 1 278 ? 18.216 7.415 -20.953 1.00 82.25 278 ALA A N 1
ATOM 1949 C CA . ALA A 1 278 ? 16.947 7.925 -21.483 1.00 82.25 278 ALA A CA 1
ATOM 1950 C C . ALA A 1 278 ? 16.362 7.054 -22.615 1.00 82.25 278 ALA A C 1
ATOM 1952 O O . ALA A 1 278 ? 15.149 7.025 -22.796 1.00 82.25 278 ALA A O 1
ATOM 1953 N N . SER A 1 279 ? 17.205 6.345 -23.377 1.00 80.56 279 SER A N 1
ATOM 1954 C CA . SER A 1 279 ? 16.765 5.421 -24.433 1.00 80.56 279 SER A CA 1
ATOM 1955 C C . SER A 1 279 ? 16.533 3.994 -23.934 1.00 80.56 279 SER A C 1
ATOM 1957 O O . SER A 1 279 ? 15.871 3.217 -24.616 1.00 80.56 279 SER A O 1
ATOM 1959 N N . THR A 1 280 ? 17.037 3.652 -22.747 1.00 81.25 280 THR A N 1
ATOM 1960 C CA . THR A 1 280 ? 16.859 2.347 -22.092 1.00 81.25 280 THR A CA 1
ATOM 1961 C C . THR A 1 280 ? 16.575 2.557 -20.604 1.00 81.25 280 THR A C 1
ATOM 1963 O O . THR A 1 280 ? 17.477 2.399 -19.768 1.00 81.25 280 THR A O 1
ATOM 1966 N N . PRO A 1 281 ? 15.347 2.989 -20.269 1.00 86.31 281 PRO A N 1
ATOM 1967 C CA . PRO A 1 281 ? 15.039 3.486 -18.938 1.00 86.31 281 PRO A CA 1
ATOM 1968 C C . PRO A 1 281 ? 14.882 2.340 -17.929 1.00 86.31 281 PRO A C 1
ATOM 1970 O O . PRO A 1 281 ? 14.591 1.199 -18.303 1.00 86.31 281 PRO A O 1
ATOM 1973 N N . ALA A 1 282 ? 15.089 2.633 -16.643 1.00 90.19 282 ALA A N 1
ATOM 1974 C CA . ALA A 1 282 ? 14.829 1.670 -15.576 1.00 90.19 282 ALA A CA 1
ATOM 1975 C C . ALA A 1 282 ? 13.315 1.453 -15.409 1.00 90.19 282 ALA A C 1
ATOM 1977 O O . ALA A 1 282 ? 12.514 2.343 -15.688 1.00 90.19 282 ALA A O 1
ATOM 1978 N N . CYS A 1 283 ? 12.919 0.278 -14.935 1.00 92.19 283 CYS A N 1
ATOM 1979 C CA . CYS A 1 283 ? 11.529 -0.066 -14.645 1.00 92.19 283 CYS A CA 1
ATOM 1980 C C . CYS A 1 283 ? 11.469 -1.006 -13.443 1.00 92.19 283 CYS A C 1
ATOM 1982 O O . CYS A 1 283 ? 12.506 -1.430 -12.924 1.00 92.19 283 CYS A O 1
ATOM 1984 N N . TYR A 1 284 ? 10.259 -1.325 -12.989 1.00 93.75 284 TYR A N 1
ATOM 1985 C CA . TYR A 1 284 ? 10.093 -2.242 -11.870 1.00 93.75 284 TYR A CA 1
ATOM 1986 C C . TYR A 1 284 ? 10.655 -3.643 -12.176 1.00 93.75 284 TYR A C 1
ATOM 1988 O O . TYR A 1 284 ? 10.526 -4.131 -13.305 1.00 93.75 284 TYR A O 1
ATOM 1996 N N . PRO A 1 285 ? 11.256 -4.314 -11.176 1.00 92.12 285 PRO A N 1
ATOM 1997 C CA . PRO A 1 285 ? 11.641 -5.713 -11.298 1.00 92.12 285 PRO A CA 1
ATOM 1998 C C . PRO A 1 285 ? 10.405 -6.617 -11.462 1.00 92.12 285 PRO A C 1
ATOM 2000 O O . PRO A 1 285 ? 9.295 -6.250 -11.062 1.00 92.12 285 PRO A O 1
ATOM 2003 N N . PRO A 1 286 ? 10.571 -7.819 -12.036 1.00 90.38 286 PRO A N 1
ATOM 2004 C CA . PRO A 1 286 ? 9.461 -8.727 -12.277 1.00 90.38 286 PRO A CA 1
ATOM 2005 C C . PRO A 1 286 ? 8.912 -9.278 -10.954 1.00 90.38 286 PRO A C 1
ATOM 2007 O O . PRO A 1 286 ? 9.597 -10.008 -10.247 1.00 90.38 286 PRO A O 1
ATOM 2010 N N . ALA A 1 287 ? 7.640 -9.002 -10.656 1.00 87.62 287 ALA A N 1
ATOM 2011 C CA . ALA A 1 287 ? 6.983 -9.495 -9.439 1.00 87.62 287 ALA A CA 1
ATOM 2012 C C . ALA A 1 287 ? 6.787 -11.026 -9.409 1.00 87.62 287 ALA A C 1
ATOM 2014 O O . ALA A 1 287 ? 6.527 -11.595 -8.357 1.00 87.62 287 ALA A O 1
ATOM 2015 N N . VAL A 1 288 ? 6.921 -11.717 -10.547 1.00 86.31 288 VAL A N 1
ATOM 2016 C CA . VAL A 1 288 ? 6.801 -13.188 -10.617 1.00 86.31 288 VAL A CA 1
ATOM 2017 C C . VAL A 1 288 ? 7.946 -13.928 -9.921 1.00 86.31 288 VAL A C 1
ATOM 2019 O O . VAL A 1 288 ? 7.805 -15.110 -9.631 1.00 86.31 288 VAL A O 1
ATOM 2022 N N . ASN A 1 289 ? 9.059 -13.242 -9.645 1.00 85.00 289 ASN A N 1
ATOM 2023 C CA . ASN A 1 289 ? 10.204 -13.806 -8.931 1.00 85.00 289 ASN A CA 1
ATOM 2024 C C . ASN A 1 289 ? 10.110 -13.597 -7.414 1.00 85.00 289 ASN A C 1
ATOM 2026 O O . ASN A 1 289 ? 11.108 -13.778 -6.726 1.00 85.00 289 ASN A O 1
ATOM 2030 N N . TYR A 1 290 ? 8.943 -13.199 -6.903 1.00 90.25 290 TYR A N 1
ATOM 2031 C CA . TYR A 1 290 ? 8.740 -12.971 -5.480 1.00 90.25 290 TYR A CA 1
ATOM 2032 C C . TYR A 1 290 ? 8.948 -14.267 -4.686 1.00 90.25 290 TYR A C 1
ATOM 2034 O O . TYR A 1 290 ? 8.219 -15.248 -4.851 1.00 90.25 290 TYR A O 1
ATOM 2042 N N . THR A 1 291 ? 9.965 -14.261 -3.831 1.00 93.44 291 THR A N 1
ATOM 2043 C CA . THR A 1 291 ? 10.401 -15.375 -2.988 1.00 93.44 291 THR A CA 1
ATOM 2044 C C . THR A 1 291 ? 10.542 -14.897 -1.541 1.00 93.44 291 THR A C 1
ATOM 2046 O O . THR A 1 291 ? 11.638 -14.538 -1.109 1.00 93.44 291 THR A O 1
ATOM 2049 N N . PRO A 1 292 ? 9.442 -14.859 -0.770 1.00 92.50 292 PRO A N 1
ATOM 2050 C CA . PRO A 1 292 ? 9.454 -14.317 0.582 1.00 92.50 292 PRO A CA 1
ATOM 2051 C C . PRO A 1 292 ? 10.373 -15.132 1.498 1.00 92.50 292 PRO A C 1
ATOM 2053 O O . PRO A 1 292 ? 10.263 -16.358 1.598 1.00 92.50 292 PRO A O 1
ATOM 2056 N N . LEU A 1 293 ? 11.274 -14.433 2.192 1.00 92.69 293 LEU A N 1
ATOM 2057 C CA . LEU A 1 293 ? 12.207 -15.029 3.155 1.00 92.69 293 LEU A CA 1
ATOM 2058 C C . LEU A 1 293 ? 11.776 -14.797 4.603 1.00 92.69 293 LEU A C 1
ATOM 2060 O O . LEU A 1 293 ? 12.112 -15.596 5.479 1.00 92.69 293 LEU A O 1
ATOM 2064 N N . TYR A 1 294 ? 11.011 -13.735 4.858 1.00 92.88 294 TYR A N 1
ATOM 2065 C CA . TYR A 1 294 ? 10.530 -13.395 6.191 1.00 92.88 294 TYR A CA 1
ATOM 2066 C C . TYR A 1 294 ? 9.014 -13.379 6.194 1.00 92.88 294 TYR A C 1
ATOM 2068 O O . TYR A 1 294 ? 8.395 -12.703 5.382 1.00 92.88 294 TYR A O 1
ATOM 2076 N N . TYR A 1 295 ? 8.430 -14.087 7.151 1.00 93.75 295 TYR A N 1
ATOM 2077 C CA . TYR A 1 295 ? 6.999 -14.067 7.433 1.00 93.75 295 TYR A CA 1
ATOM 2078 C C . TYR A 1 295 ? 6.803 -13.289 8.722 1.00 93.75 295 TYR A C 1
ATOM 2080 O O . TYR A 1 295 ? 7.591 -13.451 9.649 1.00 93.75 295 TYR A O 1
ATOM 2088 N N . LEU A 1 296 ? 5.799 -12.429 8.794 1.00 92.88 296 LEU A N 1
ATOM 2089 C CA . LEU A 1 296 ? 5.613 -11.492 9.887 1.00 92.88 296 LEU A CA 1
ATOM 2090 C C . LEU A 1 296 ? 4.234 -11.657 10.511 1.00 92.88 296 LEU A C 1
ATOM 2092 O O . LEU A 1 296 ? 3.245 -11.941 9.839 1.00 92.88 296 LEU A O 1
ATOM 2096 N N . VAL A 1 297 ? 4.189 -11.413 11.814 1.00 92.88 297 VAL A N 1
ATOM 2097 C CA . VAL A 1 297 ? 2.964 -11.217 12.583 1.00 92.88 297 VAL A CA 1
ATOM 2098 C C . VAL A 1 297 ? 2.984 -9.775 13.065 1.00 92.88 297 VAL A C 1
ATOM 2100 O O . VAL A 1 297 ? 3.962 -9.365 13.686 1.00 92.88 297 VAL A O 1
ATOM 2103 N N . ASN A 1 298 ? 1.961 -8.989 12.723 1.00 93.69 298 ASN A N 1
ATOM 2104 C CA . ASN A 1 298 ? 1.834 -7.560 13.038 1.00 93.69 298 ASN A CA 1
ATOM 2105 C C . ASN A 1 298 ? 3.099 -6.735 12.720 1.00 93.69 298 ASN A C 1
ATOM 2107 O O . ASN A 1 298 ? 3.424 -5.782 13.418 1.00 93.69 298 ASN A O 1
ATOM 2111 N N . GLY A 1 299 ? 3.835 -7.095 11.665 1.00 91.75 299 GLY A N 1
ATOM 2112 C CA . GLY A 1 299 ? 5.077 -6.418 11.276 1.00 91.75 299 GLY A CA 1
ATOM 2113 C C . GLY A 1 299 ? 6.330 -6.833 12.058 1.00 91.75 299 GLY A C 1
ATOM 2114 O O . GLY A 1 299 ? 7.382 -6.229 11.880 1.00 91.75 299 GLY A O 1
ATOM 2115 N N . VAL A 1 300 ? 6.253 -7.872 12.892 1.00 90.44 300 VAL A N 1
ATOM 2116 C CA . VAL A 1 300 ? 7.407 -8.513 13.542 1.00 90.44 300 VAL A CA 1
ATOM 2117 C C . VAL A 1 300 ? 7.696 -9.839 12.851 1.00 90.44 300 VAL A C 1
ATOM 2119 O O . VAL A 1 300 ? 6.815 -10.692 12.759 1.00 90.44 300 VAL A O 1
ATOM 2122 N N . ALA A 1 301 ? 8.932 -10.036 12.392 1.00 88.88 301 ALA A N 1
ATOM 2123 C CA . ALA A 1 301 ? 9.336 -11.277 11.744 1.00 88.88 301 ALA A CA 1
ATOM 2124 C C . ALA A 1 301 ? 9.224 -12.486 12.688 1.00 88.88 301 ALA A C 1
ATOM 2126 O O . ALA A 1 301 ? 9.744 -12.501 13.807 1.00 88.88 301 ALA A O 1
ATOM 2127 N N . PHE A 1 302 ? 8.550 -13.519 12.201 1.00 85.31 302 PHE A N 1
ATOM 2128 C CA . PHE A 1 302 ? 8.386 -14.802 12.847 1.00 85.31 302 PHE A CA 1
ATOM 2129 C C . PHE A 1 302 ? 9.721 -15.555 12.866 1.00 85.31 302 PHE A C 1
ATOM 2131 O O . PHE A 1 302 ? 10.335 -15.822 11.836 1.00 85.31 302 PHE A O 1
ATOM 2138 N N . ASN A 1 303 ? 10.154 -15.936 14.062 1.00 76.88 303 ASN A N 1
ATOM 2139 C CA . ASN A 1 303 ? 11.307 -16.785 14.312 1.00 76.88 303 ASN A CA 1
ATOM 2140 C C . ASN A 1 303 ? 10.892 -18.022 15.127 1.00 76.88 303 ASN A C 1
ATOM 2142 O O . ASN A 1 303 ? 10.675 -17.936 16.334 1.00 76.88 303 ASN A O 1
ATOM 2146 N N . ASN A 1 304 ? 10.857 -19.193 14.487 1.00 66.38 304 ASN A N 1
ATOM 2147 C CA . ASN A 1 304 ? 10.488 -20.464 15.125 1.00 66.38 304 ASN A CA 1
ATOM 2148 C C . ASN A 1 304 ? 11.476 -20.963 16.201 1.00 66.38 304 ASN A C 1
ATOM 2150 O O . ASN A 1 304 ? 11.165 -21.917 16.911 1.00 66.38 304 ASN A O 1
ATOM 2154 N N . LYS A 1 305 ? 12.661 -20.349 16.318 1.00 61.09 305 LYS A N 1
ATOM 2155 C CA . LYS A 1 305 ? 13.693 -20.674 17.317 1.00 61.09 305 LYS A CA 1
ATOM 2156 C C . LYS A 1 305 ? 13.749 -19.675 18.469 1.00 61.09 305 LYS A C 1
ATOM 2158 O O . LYS A 1 305 ? 14.501 -19.895 19.414 1.00 61.09 305 LYS A O 1
ATOM 2163 N N . SER A 1 306 ? 12.988 -18.584 18.400 1.00 55.34 306 SER A N 1
ATOM 2164 C CA . SER A 1 306 ? 12.962 -17.565 19.442 1.00 55.34 306 SER A CA 1
ATOM 2165 C C . SER A 1 306 ? 11.634 -17.598 20.184 1.00 55.34 306 SER A C 1
ATOM 2167 O O . SER A 1 306 ? 10.576 -17.337 19.617 1.00 55.34 306 SER A O 1
ATOM 2169 N N . SER A 1 307 ? 11.693 -17.838 21.492 1.00 48.78 307 SER A N 1
ATOM 2170 C CA . SER A 1 307 ? 10.569 -17.624 22.408 1.00 48.78 307 SER A CA 1
ATOM 2171 C C . SER A 1 307 ? 10.169 -16.143 22.520 1.00 48.78 307 SER A C 1
ATOM 2173 O O . SER A 1 307 ? 9.155 -15.837 23.144 1.00 48.78 307 SER A O 1
ATOM 2175 N N . ALA A 1 308 ? 10.903 -15.213 21.891 1.00 47.69 308 ALA A N 1
ATOM 2176 C CA . ALA A 1 308 ? 10.613 -13.780 21.927 1.00 47.69 308 ALA A CA 1
ATOM 2177 C C . ALA A 1 308 ? 9.345 -13.372 21.158 1.00 47.69 308 ALA A C 1
ATOM 2179 O O . ALA A 1 308 ? 8.769 -12.341 21.497 1.00 47.69 308 ALA A O 1
ATOM 2180 N N . ILE A 1 309 ? 8.830 -14.193 20.225 1.00 48.28 309 ILE A N 1
ATOM 2181 C CA . ILE A 1 309 ? 7.472 -13.965 19.686 1.00 48.28 309 ILE A CA 1
ATOM 2182 C C . ILE A 1 309 ? 6.434 -14.042 20.822 1.00 48.28 309 ILE A C 1
ATOM 2184 O O . ILE A 1 309 ? 5.401 -13.394 20.764 1.00 48.28 309 ILE A O 1
ATOM 2188 N N . SER A 1 310 ? 6.723 -14.770 21.905 1.00 42.03 310 SER A N 1
ATOM 2189 C CA . SER A 1 310 ? 5.851 -14.838 23.081 1.00 42.03 310 SER A CA 1
ATOM 2190 C C . SER A 1 310 ? 6.103 -13.727 24.111 1.00 42.03 310 SER A C 1
ATOM 2192 O O . SER A 1 310 ? 5.311 -13.598 25.037 1.00 42.03 310 SER A O 1
ATOM 2194 N N . ALA A 1 311 ? 7.192 -12.953 23.995 1.00 41.41 311 ALA A N 1
ATOM 2195 C CA . ALA A 1 311 ? 7.587 -11.944 24.989 1.00 41.41 311 ALA A CA 1
ATOM 2196 C C . ALA A 1 311 ? 7.344 -10.500 24.517 1.00 41.41 311 ALA A C 1
ATOM 2198 O O . ALA A 1 311 ? 7.013 -9.640 25.328 1.00 41.41 311 ALA A O 1
ATOM 2199 N N . SER A 1 312 ? 7.454 -10.228 23.211 1.00 41.62 312 SER A N 1
ATOM 2200 C CA . SER A 1 312 ? 7.068 -8.935 22.614 1.00 41.62 312 SER A CA 1
ATOM 2201 C C . SER A 1 312 ? 5.549 -8.781 22.470 1.00 41.62 312 SER A C 1
ATOM 2203 O O . SER A 1 312 ? 5.051 -7.669 22.314 1.00 41.62 312 SER A O 1
ATOM 2205 N N . TYR A 1 313 ? 4.831 -9.904 22.565 1.00 44.62 313 TYR A N 1
ATOM 2206 C CA . TYR A 1 313 ? 3.389 -10.000 22.735 1.00 44.62 313 TYR A CA 1
ATOM 2207 C C . TYR A 1 313 ? 3.112 -10.582 24.117 1.00 44.62 313 TYR A C 1
ATOM 2209 O O . TYR A 1 313 ? 2.699 -11.737 24.238 1.00 44.62 313 TYR A O 1
ATOM 2217 N N . SER A 1 314 ? 3.313 -9.800 25.180 1.00 36.81 314 SER A N 1
ATOM 2218 C CA . SER A 1 314 ? 2.498 -10.057 26.365 1.00 36.81 314 SER A CA 1
ATOM 2219 C C . SER A 1 314 ? 1.047 -9.850 25.935 1.00 36.81 314 SER A C 1
ATOM 2221 O O . SER A 1 314 ? 0.541 -8.736 25.931 1.00 36.81 314 SER A O 1
ATOM 2223 N N . LEU A 1 315 ? 0.400 -10.934 25.502 1.00 41.78 315 LEU A N 1
ATOM 2224 C CA . LEU A 1 315 ? -1.011 -10.999 25.108 1.00 41.78 315 LEU A CA 1
ATOM 2225 C C . LEU A 1 315 ? -1.946 -10.683 26.292 1.00 41.78 315 LEU A C 1
ATOM 2227 O O . LEU A 1 315 ? -3.159 -10.610 26.121 1.00 41.78 315 LEU A O 1
ATOM 2231 N N . PHE A 1 316 ? -1.367 -10.488 27.481 1.00 30.72 316 PHE A N 1
ATOM 2232 C CA . PHE A 1 316 ? -1.994 -10.013 28.703 1.00 30.72 316 PHE A CA 1
ATOM 2233 C C . PHE A 1 316 ? -1.022 -9.056 29.409 1.00 30.72 316 PHE A C 1
ATOM 2235 O O . PHE A 1 316 ? -0.179 -9.483 30.196 1.00 30.72 316 PHE A O 1
ATOM 2242 N N . ALA A 1 317 ? -1.087 -7.767 29.103 1.00 31.25 317 ALA A N 1
ATOM 2243 C CA . ALA A 1 317 ? -0.599 -6.710 29.985 1.00 31.25 317 ALA A CA 1
ATOM 2244 C C . ALA A 1 317 ? -1.604 -5.560 29.950 1.00 31.25 317 ALA A C 1
ATOM 2246 O O . ALA A 1 317 ? -2.026 -5.204 28.827 1.00 31.25 317 ALA A O 1
#

Foldseek 3Di:
DDDDPPPVPVVVVVVVVVVVVVPPPPPPAWEFEKEWEWAWAQAPVRDIFIFIAIDGPDATHPPKGKDFLQPPGPPRHHFAMEIEAAWFKHKYWYAYAYFLLCFKWAKDWVPADWQCQQNQWDWAADPDDDKDFDPDDDPDDPPHDIDDDPHDDTHTQARHHIATHRGIDMIMGGTDAFDKTKMAIRGPRLQNVLSYRIHMYGHWAPADVVGWIARHADPDPPHGPDTHRDDRDKDKDFHDRVLRVQQVCQSPDPQRHASFDDDCDVQEEVPPPDDADVSHHHYHDDSVPDDTPFMDISRHTDDPPDPVVVVSCPVPD

Radius of gyration: 26.99 Å; chains: 1; bounding box: 93×52×82 Å